Protein AF-A0A2P8C838-F1 (afdb_monomer_lite)

pLDDT: mean 84.95, std 12.08, range [37.03, 96.12]

Secondary structure (DSSP, 8-state):
---GGGG--STTSTTTT-EEEEEEEE-TTS-EEEEEEEE-S-HHHHHHHHHHHHT--SPPPEEETTEEE-EEEEEEEE-SGGGGT---S-HHHH---HHHHHHHHHHHHHHH---TTPBPPS-HHHHHHHHHHHT-SSSPPEEEET----TTTEEEEEEESS--TTEEEEEE-TT-TTEEEEEEE-SSEEEEESSSEEEEEEEE-SSS-EEEEEEEE-SS-EEEE---B--BHHHHHHHHHHHH-

Organism: NCBI:txid1541063

Structure (mmCIF, N/CA/C/O backbone):
data_AF-A0A2P8C838-F1
#
_entry.id   AF-A0A2P8C838-F1
#
loop_
_atom_site.group_PDB
_atom_site.id
_atom_site.type_symbol
_atom_site.label_atom_id
_atom_site.label_alt_id
_atom_site.label_comp_id
_atom_site.label_asym_id
_atom_site.label_entity_id
_atom_site.label_seq_id
_atom_site.pdbx_PDB_ins_code
_atom_site.Cartn_x
_atom_site.Cartn_y
_atom_site.Cartn_z
_atom_site.occupancy
_atom_site.B_iso_or_equiv
_atom_site.auth_seq_id
_atom_site.auth_comp_id
_atom_site.auth_asym_id
_atom_site.auth_atom_id
_atom_site.pdbx_PDB_model_num
ATOM 1 N N . MET A 1 1 ? 26.471 17.971 -19.684 1.00 37.03 1 MET A N 1
ATOM 2 C CA . MET A 1 1 ? 26.740 16.531 -19.480 1.00 37.03 1 MET A CA 1
ATOM 3 C C . MET A 1 1 ? 26.547 15.854 -20.833 1.00 37.03 1 MET A C 1
ATOM 5 O O . MET A 1 1 ? 25.422 15.810 -21.304 1.00 37.03 1 MET A O 1
ATOM 9 N N . SER A 1 2 ? 27.627 15.485 -21.536 1.00 40.31 2 SER A N 1
ATOM 10 C CA . SER A 1 2 ? 27.524 14.832 -22.856 1.00 40.31 2 SER A CA 1
ATOM 11 C C . SER A 1 2 ? 26.930 13.444 -22.639 1.00 40.31 2 SER A C 1
ATOM 13 O O . SER A 1 2 ? 27.556 12.589 -22.016 1.00 40.31 2 SER A O 1
ATOM 15 N N . THR A 1 3 ? 25.682 13.246 -23.058 1.00 55.44 3 THR A N 1
ATOM 16 C CA . THR A 1 3 ? 25.039 11.932 -23.024 1.00 55.44 3 THR A CA 1
ATOM 17 C C . THR A 1 3 ? 25.707 11.023 -24.057 1.00 55.44 3 THR A C 1
ATOM 19 O O . THR A 1 3 ? 26.150 11.490 -25.107 1.00 55.44 3 THR A O 1
ATOM 22 N N . TYR A 1 4 ? 25.778 9.718 -23.785 1.00 56.62 4 TYR A N 1
ATOM 23 C CA . TYR A 1 4 ? 26.308 8.695 -24.707 1.00 56.62 4 TYR A CA 1
ATOM 24 C C . TYR A 1 4 ? 25.756 8.838 -26.143 1.00 56.62 4 TYR A C 1
ATOM 26 O O . TYR A 1 4 ? 26.479 8.682 -27.121 1.00 56.62 4 TYR A O 1
ATOM 34 N N . PHE A 1 5 ? 24.498 9.264 -26.251 1.00 60.03 5 PHE A N 1
ATOM 35 C CA . PHE A 1 5 ? 23.752 9.489 -27.488 1.00 60.03 5 PHE A CA 1
ATOM 36 C C . PHE A 1 5 ? 24.203 10.697 -28.325 1.00 60.03 5 PHE A C 1
ATOM 38 O O . PHE A 1 5 ? 23.883 10.764 -29.506 1.00 60.03 5 PHE A O 1
ATOM 45 N N . SER A 1 6 ? 24.968 11.633 -27.752 1.00 63.31 6 SER A N 1
ATOM 46 C CA . SER A 1 6 ? 25.471 12.818 -28.475 1.00 63.31 6 SER A CA 1
ATOM 47 C C . SER A 1 6 ? 26.624 12.518 -29.444 1.00 63.31 6 SER A C 1
ATOM 49 O O . SER A 1 6 ? 26.995 13.383 -30.229 1.00 63.31 6 SER A O 1
ATOM 51 N N . LYS A 1 7 ? 27.197 11.308 -29.381 1.00 67.44 7 LYS A N 1
ATOM 52 C CA . LYS A 1 7 ? 28.325 10.858 -30.217 1.00 67.44 7 LYS A CA 1
ATOM 53 C C . LYS A 1 7 ? 27.930 9.819 -31.269 1.00 67.44 7 L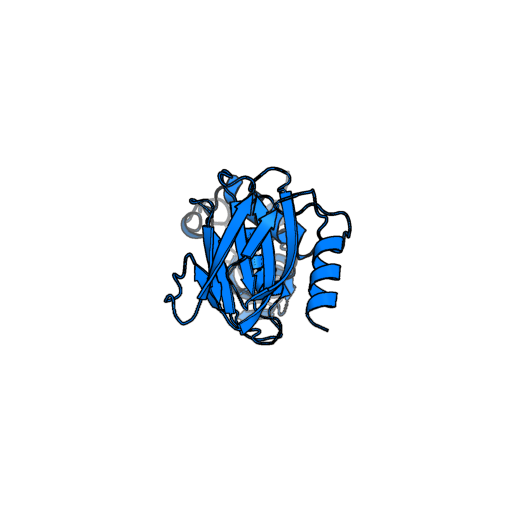YS A C 1
ATOM 55 O O . LYS A 1 7 ? 28.800 9.316 -31.970 1.00 67.44 7 LYS A O 1
ATOM 60 N N . VAL A 1 8 ? 26.652 9.450 -31.320 1.00 69.94 8 VAL A N 1
ATOM 61 C CA . VAL A 1 8 ? 26.131 8.482 -32.286 1.00 69.94 8 VAL A CA 1
ATOM 62 C C . VAL A 1 8 ? 25.799 9.234 -33.568 1.00 69.94 8 VAL A C 1
ATOM 64 O O . VAL A 1 8 ? 25.027 10.192 -33.526 1.00 69.94 8 VAL A O 1
ATOM 67 N N . ASP A 1 9 ? 26.381 8.807 -34.686 1.00 76.50 9 ASP A N 1
ATOM 68 C CA . ASP A 1 9 ? 25.951 9.260 -36.005 1.00 76.50 9 ASP A CA 1
ATOM 69 C C . ASP A 1 9 ? 24.670 8.511 -36.377 1.00 76.50 9 ASP A C 1
ATOM 71 O O . ASP A 1 9 ? 24.686 7.328 -36.712 1.00 76.50 9 ASP A O 1
ATOM 75 N N . TRP A 1 10 ? 23.533 9.180 -36.198 1.00 73.81 10 TRP A N 1
ATOM 76 C CA . TRP A 1 10 ? 22.220 8.567 -36.374 1.00 73.81 10 TRP A CA 1
ATOM 77 C C . TRP A 1 10 ? 21.904 8.265 -37.836 1.00 73.81 10 TRP A C 1
ATOM 79 O O . TRP A 1 10 ? 21.153 7.328 -38.092 1.00 73.81 10 TRP A O 1
ATOM 89 N N . GLU A 1 11 ? 22.447 9.040 -38.774 1.00 75.50 11 GLU A N 1
ATOM 90 C CA . GLU A 1 11 ? 22.157 8.893 -40.205 1.00 75.50 11 GLU A CA 1
ATOM 91 C C . GLU A 1 11 ? 22.861 7.669 -40.807 1.00 75.50 11 GLU A C 1
ATOM 93 O O . GLU A 1 11 ? 22.338 7.071 -41.746 1.00 75.50 11 GLU A O 1
ATOM 98 N N . ASP A 1 12 ? 23.979 7.247 -40.209 1.00 81.00 12 ASP A N 1
ATOM 99 C CA . ASP A 1 12 ? 24.750 6.057 -40.595 1.00 81.00 12 ASP A CA 1
ATOM 100 C C . ASP A 1 12 ? 24.199 4.744 -39.991 1.00 81.00 12 ASP A C 1
ATOM 102 O O . ASP A 1 12 ? 24.688 3.649 -40.266 1.00 81.00 12 ASP A O 1
ATOM 106 N N . LEU A 1 13 ? 23.147 4.807 -39.165 1.00 81.25 13 LEU A N 1
ATOM 107 C CA . LEU A 1 13 ? 22.479 3.604 -38.664 1.00 81.25 13 LEU A CA 1
ATOM 108 C C . LEU A 1 13 ? 21.541 3.011 -39.725 1.00 81.25 13 LEU A C 1
ATOM 110 O O . LEU A 1 13 ? 20.553 3.632 -40.112 1.00 81.25 13 LEU A O 1
ATOM 114 N N . ASP A 1 14 ? 21.730 1.730 -40.059 1.00 84.12 14 ASP A N 1
ATOM 115 C CA . ASP A 1 14 ? 20.855 0.942 -40.956 1.00 84.12 14 ASP A CA 1
ATOM 116 C C . ASP A 1 14 ? 19.350 1.013 -40.617 1.00 84.12 14 ASP A C 1
ATOM 118 O O . ASP A 1 14 ? 18.476 0.756 -41.449 1.00 84.12 14 ASP A O 1
ATOM 122 N N . CYS A 1 15 ? 19.024 1.306 -39.358 1.00 84.75 15 CYS A N 1
ATOM 123 C CA . CYS A 1 15 ? 17.659 1.404 -38.857 1.00 84.75 15 CYS A CA 1
ATOM 124 C C . CYS A 1 15 ? 17.135 2.846 -38.761 1.00 84.75 15 CYS A C 1
ATOM 126 O O . CYS A 1 15 ? 16.082 3.061 -38.152 1.00 84.75 15 CYS A O 1
ATOM 128 N N . TYR A 1 16 ? 17.827 3.828 -39.343 1.00 87.62 16 TYR A N 1
ATOM 129 C CA . TYR A 1 16 ? 17.389 5.219 -39.339 1.00 87.62 16 TYR A CA 1
ATOM 130 C C . TYR A 1 16 ? 15.963 5.364 -39.901 1.00 87.62 16 TYR A C 1
ATOM 132 O O . TYR A 1 16 ? 15.553 4.724 -40.874 1.00 87.62 16 TYR A O 1
ATOM 140 N N . GLY A 1 17 ? 15.145 6.164 -39.220 1.00 85.50 17 GLY A N 1
ATOM 141 C CA . GLY A 1 17 ? 13.724 6.361 -39.500 1.00 85.50 17 GLY A CA 1
ATOM 142 C C . GLY A 1 17 ? 12.811 5.188 -39.115 1.00 85.50 17 GLY A C 1
ATOM 143 O O . GLY A 1 17 ? 11.587 5.299 -39.265 1.00 85.50 17 GLY A O 1
ATOM 144 N N . LYS A 1 18 ? 13.348 4.068 -38.611 1.00 89.44 18 LYS A N 1
ATOM 145 C CA . LYS A 1 18 ? 12.564 2.890 -38.208 1.00 89.44 18 LYS A CA 1
ATOM 146 C C . LYS A 1 18 ? 12.144 2.959 -36.738 1.00 89.44 18 LYS A C 1
ATOM 148 O O . LYS A 1 18 ? 12.671 3.731 -35.938 1.00 89.44 18 LYS A O 1
ATOM 153 N N . LYS A 1 19 ? 11.150 2.134 -36.391 1.00 90.81 19 LYS A N 1
ATOM 154 C CA . LYS A 1 19 ? 10.639 1.972 -35.026 1.00 90.81 19 LYS A CA 1
ATOM 155 C C . LYS A 1 19 ? 10.835 0.541 -34.548 1.00 90.81 19 LYS A C 1
ATOM 157 O O . LYS A 1 19 ? 10.332 -0.380 -35.191 1.00 90.81 19 LYS A O 1
ATOM 162 N N . VAL A 1 20 ? 11.480 0.389 -33.401 1.00 92.81 20 VAL A N 1
ATOM 163 C CA . VAL A 1 20 ? 11.580 -0.868 -32.660 1.00 92.81 20 VAL A CA 1
ATOM 164 C C . VAL A 1 20 ? 10.570 -0.824 -31.522 1.00 92.81 20 VAL A C 1
ATOM 166 O O . VAL A 1 20 ? 10.487 0.158 -30.785 1.00 92.81 20 VAL A O 1
ATOM 169 N N . TYR A 1 21 ? 9.781 -1.885 -31.386 1.00 93.94 21 TYR A N 1
ATOM 170 C CA . TYR A 1 21 ? 8.792 -1.992 -30.317 1.00 93.94 21 TYR A CA 1
ATOM 171 C C . TYR A 1 21 ? 9.319 -2.928 -29.244 1.00 93.94 21 TYR A C 1
ATOM 173 O O . TYR A 1 21 ? 9.533 -4.112 -29.511 1.00 93.94 21 TYR A O 1
ATOM 181 N N . VAL A 1 22 ? 9.504 -2.408 -28.036 1.00 95.38 22 VAL A N 1
ATOM 182 C CA . VAL A 1 22 ? 9.997 -3.178 -26.892 1.00 95.38 22 VAL A CA 1
ATOM 183 C C . VAL A 1 22 ? 8.903 -3.250 -25.843 1.00 95.38 22 VAL A C 1
ATOM 185 O O . VAL A 1 22 ? 8.400 -2.226 -25.396 1.00 95.38 22 VAL A O 1
ATOM 188 N N . SER A 1 23 ? 8.523 -4.460 -25.456 1.00 95.31 23 SER A N 1
ATOM 189 C CA . SER A 1 23 ? 7.621 -4.695 -24.334 1.00 95.31 23 SER A CA 1
ATOM 190 C C . SER A 1 23 ? 8.429 -4.927 -23.069 1.00 95.31 23 SER A C 1
ATOM 192 O O . SER A 1 23 ? 9.467 -5.582 -23.117 1.00 95.31 23 SER A O 1
ATOM 194 N N . THR A 1 24 ? 7.952 -4.404 -21.948 1.00 95.00 24 THR A N 1
ATOM 195 C CA . THR A 1 24 ? 8.458 -4.724 -20.612 1.00 95.00 24 THR A CA 1
ATOM 196 C C . THR A 1 24 ? 7.311 -4.670 -19.613 1.00 95.00 24 THR A C 1
ATOM 198 O O . THR A 1 24 ? 6.309 -3.989 -19.849 1.00 95.00 24 THR A O 1
ATOM 201 N N . THR A 1 25 ? 7.457 -5.381 -18.504 1.00 94.56 25 THR A N 1
ATOM 202 C CA . THR A 1 25 ? 6.534 -5.323 -17.377 1.00 94.56 25 THR A CA 1
ATOM 203 C C . THR A 1 25 ? 7.205 -4.595 -16.222 1.00 94.56 25 THR A C 1
ATOM 205 O O . THR A 1 25 ? 8.225 -5.043 -15.701 1.00 94.56 25 THR A O 1
ATOM 208 N N . PHE A 1 26 ? 6.613 -3.482 -15.802 1.00 92.31 26 PHE A N 1
ATOM 209 C CA . PHE A 1 26 ? 6.921 -2.809 -14.548 1.00 92.31 26 PHE A CA 1
ATOM 210 C C . PHE A 1 26 ? 6.316 -3.627 -13.416 1.00 92.31 26 PHE A C 1
ATOM 212 O O . PHE A 1 26 ? 5.103 -3.605 -13.210 1.00 92.31 26 PHE A O 1
ATOM 219 N N . GLY A 1 27 ? 7.154 -4.403 -12.733 1.00 92.50 27 GLY A N 1
ATOM 220 C CA . GLY A 1 27 ? 6.730 -5.232 -11.619 1.00 92.50 27 GLY A CA 1
ATOM 221 C C . GLY A 1 27 ? 6.276 -4.391 -10.430 1.00 92.50 27 GLY A C 1
ATOM 222 O O . GLY A 1 27 ? 6.827 -3.323 -10.166 1.00 92.50 27 GLY A O 1
ATOM 223 N N . LYS A 1 28 ? 5.313 -4.909 -9.667 1.00 91.50 28 LYS A N 1
ATOM 224 C CA . LYS A 1 28 ? 4.801 -4.307 -8.429 1.00 91.50 28 LYS A CA 1
ATOM 225 C C . LYS A 1 28 ? 5.885 -4.014 -7.390 1.00 91.50 28 LYS A C 1
ATOM 227 O O . LYS A 1 28 ? 5.724 -3.116 -6.586 1.00 91.50 28 LYS A O 1
ATOM 232 N N . ASP A 1 29 ? 7.000 -4.738 -7.440 1.00 88.75 29 ASP A N 1
ATOM 233 C CA . ASP A 1 29 ? 8.192 -4.558 -6.606 1.00 88.75 29 ASP A CA 1
ATOM 234 C C . ASP A 1 29 ? 9.174 -3.503 -7.153 1.00 88.75 29 ASP A C 1
ATOM 236 O O . ASP A 1 29 ? 10.319 -3.440 -6.712 1.00 88.75 29 ASP A O 1
ATOM 240 N N . GLY A 1 30 ? 8.767 -2.715 -8.153 1.00 87.25 30 GLY A N 1
ATOM 241 C CA . GLY A 1 30 ? 9.593 -1.685 -8.791 1.00 87.25 30 GLY A CA 1
ATOM 242 C C . GLY A 1 30 ? 10.658 -2.239 -9.745 1.00 87.25 30 GLY A C 1
ATOM 243 O O . GLY A 1 30 ? 11.474 -1.485 -10.272 1.00 87.25 30 GLY A O 1
ATOM 244 N N . LYS A 1 31 ? 10.677 -3.557 -9.991 1.00 89.75 31 LYS A N 1
ATOM 245 C CA . LYS A 1 31 ? 11.641 -4.212 -10.886 1.00 89.75 31 LYS A CA 1
ATOM 246 C C . LYS A 1 31 ? 11.032 -4.479 -12.254 1.00 89.75 31 LYS A C 1
ATOM 248 O O . LYS A 1 31 ? 9.905 -4.955 -12.361 1.00 89.75 31 LYS A O 1
ATOM 253 N N . LEU A 1 32 ? 11.815 -4.252 -13.306 1.00 91.62 32 LEU A N 1
ATOM 254 C CA . LEU A 1 32 ? 11.436 -4.634 -14.665 1.00 91.62 32 LEU A CA 1
ATOM 255 C C . LEU A 1 32 ? 11.504 -6.152 -14.854 1.00 91.62 32 LEU A C 1
ATOM 257 O O . LEU A 1 32 ? 12.446 -6.806 -14.400 1.00 91.62 32 LEU A O 1
ATOM 261 N N . LYS A 1 33 ? 10.513 -6.700 -15.556 1.00 92.19 33 LYS A N 1
ATOM 262 C CA . LYS A 1 33 ? 10.360 -8.127 -15.871 1.00 92.19 33 LYS A CA 1
ATOM 263 C C . LYS A 1 33 ? 9.947 -8.293 -17.332 1.00 92.19 33 LYS A C 1
ATOM 265 O O . LYS A 1 33 ? 9.469 -7.350 -17.961 1.00 92.19 33 LYS A O 1
ATOM 270 N N . ASP A 1 34 ? 10.158 -9.490 -17.873 1.00 93.88 34 ASP A N 1
ATOM 271 C CA . ASP A 1 34 ? 9.664 -9.918 -19.192 1.00 93.88 34 ASP A CA 1
ATOM 272 C C . ASP A 1 34 ? 9.991 -8.973 -20.363 1.00 93.88 34 ASP A C 1
ATOM 274 O O . ASP A 1 34 ? 9.240 -8.874 -21.337 1.00 93.88 34 ASP A O 1
ATOM 278 N N . THR A 1 35 ? 11.126 -8.269 -20.286 1.00 95.44 35 THR A N 1
ATOM 279 C CA . THR A 1 35 ? 11.549 -7.359 -21.353 1.00 95.44 35 THR A CA 1
ATOM 280 C C . THR A 1 35 ? 11.844 -8.143 -22.626 1.00 95.44 35 THR A C 1
ATOM 282 O O . THR A 1 35 ? 12.635 -9.086 -22.610 1.00 95.44 35 THR A O 1
ATOM 285 N N . ARG A 1 36 ? 11.233 -7.744 -23.744 1.00 95.75 36 ARG A N 1
ATOM 286 C CA . ARG A 1 36 ? 11.409 -8.388 -25.051 1.00 95.75 36 ARG A CA 1
ATOM 287 C C . ARG A 1 36 ? 11.147 -7.434 -26.209 1.00 95.75 36 ARG A C 1
ATOM 289 O O . ARG A 1 36 ? 10.292 -6.555 -26.130 1.00 95.75 36 ARG A O 1
ATOM 296 N N . VAL A 1 37 ? 11.843 -7.652 -27.319 1.00 96.12 37 VAL A N 1
ATOM 297 C CA . VAL A 1 37 ? 11.569 -6.962 -28.584 1.00 96.12 37 VAL A CA 1
ATOM 298 C C . VAL A 1 37 ? 10.366 -7.637 -29.249 1.00 96.12 37 VAL A C 1
ATOM 300 O O . VAL A 1 37 ? 10.404 -8.830 -29.530 1.00 96.12 37 VAL A O 1
ATOM 303 N N . LEU A 1 38 ? 9.280 -6.891 -29.467 1.00 94.62 38 LEU A N 1
ATOM 304 C CA . LEU A 1 38 ? 8.066 -7.388 -30.130 1.00 94.62 38 LEU A CA 1
ATOM 305 C C . LEU A 1 38 ? 8.166 -7.309 -31.652 1.00 94.62 38 LEU A C 1
ATOM 307 O O . LEU A 1 38 ? 7.671 -8.183 -32.357 1.00 94.62 38 LEU A O 1
ATOM 311 N N . ARG A 1 39 ? 8.779 -6.235 -32.158 1.00 90.12 39 ARG A N 1
ATOM 312 C CA . ARG A 1 39 ? 8.971 -6.003 -33.590 1.00 90.12 39 ARG A CA 1
ATOM 313 C C . ARG A 1 39 ? 10.418 -5.607 -33.833 1.00 90.12 39 ARG A C 1
ATOM 315 O O . ARG A 1 39 ? 10.779 -4.451 -33.613 1.00 90.12 39 ARG A O 1
ATOM 322 N N . ALA A 1 40 ? 11.195 -6.598 -34.254 1.00 87.25 40 ALA A N 1
ATOM 323 C CA . ALA A 1 40 ? 12.585 -6.459 -34.654 1.00 87.25 40 ALA A CA 1
ATOM 324 C C . ALA A 1 40 ? 12.694 -5.732 -36.000 1.00 87.25 40 ALA A C 1
ATOM 326 O O . ALA A 1 40 ? 11.810 -5.850 -36.858 1.00 87.25 40 ALA A O 1
ATOM 327 N N . VAL A 1 41 ? 13.773 -4.979 -36.173 1.00 89.94 41 VAL A N 1
ATOM 328 C CA . VAL A 1 41 ? 14.080 -4.257 -37.415 1.00 89.94 41 VAL A CA 1
ATOM 329 C C . VAL A 1 41 ? 15.495 -4.571 -37.869 1.00 89.94 41 VAL A C 1
ATOM 331 O O . VAL A 1 41 ? 15.700 -4.963 -39.014 1.00 89.94 41 VAL A O 1
ATOM 334 N N . ASN A 1 42 ? 16.462 -4.377 -36.978 1.00 89.81 42 ASN A N 1
ATOM 335 C CA . ASN A 1 42 ? 17.876 -4.607 -37.227 1.00 89.81 42 ASN A CA 1
ATOM 336 C C . ASN A 1 42 ? 18.527 -5.026 -35.898 1.00 89.81 42 ASN A C 1
ATOM 338 O O . ASN A 1 42 ? 18.320 -4.325 -34.903 1.00 89.81 42 ASN A O 1
ATOM 342 N N . PRO A 1 43 ? 19.350 -6.092 -35.868 1.00 90.56 43 PRO A N 1
ATOM 343 C CA . PRO A 1 43 ? 19.931 -6.614 -34.630 1.00 90.56 43 PRO A CA 1
ATOM 344 C C . PRO A 1 43 ? 20.646 -5.573 -33.756 1.00 90.56 43 PRO A C 1
ATOM 346 O O . PRO A 1 43 ? 20.513 -5.610 -32.531 1.00 90.56 43 PRO A O 1
ATOM 349 N N . ALA A 1 44 ? 21.369 -4.621 -34.356 1.00 88.00 44 ALA A N 1
ATOM 350 C CA . ALA A 1 44 ? 22.079 -3.586 -33.610 1.00 88.00 44 ALA A CA 1
ATOM 351 C C . ALA A 1 44 ? 21.094 -2.669 -32.867 1.00 88.00 44 ALA A C 1
ATOM 353 O O . ALA A 1 44 ? 21.198 -2.480 -31.653 1.00 88.00 44 ALA A O 1
ATOM 354 N N . CYS A 1 45 ? 20.078 -2.171 -33.568 1.00 89.06 45 CYS A N 1
ATOM 355 C CA . CYS A 1 45 ? 19.086 -1.257 -33.006 1.00 89.06 45 CYS A CA 1
ATOM 356 C C . CYS A 1 45 ? 18.121 -1.958 -32.051 1.00 89.06 45 CYS A C 1
ATOM 358 O O . CYS A 1 45 ? 17.738 -1.389 -31.030 1.00 89.06 45 CYS A O 1
ATOM 360 N N . ASP A 1 46 ? 17.787 -3.216 -32.332 1.00 92.19 46 ASP A N 1
ATOM 361 C CA . ASP A 1 46 ? 16.978 -4.051 -31.451 1.00 92.19 46 ASP A CA 1
ATOM 362 C C . ASP A 1 46 ? 17.684 -4.255 -30.103 1.00 92.19 46 ASP A C 1
ATOM 364 O O . ASP A 1 46 ? 17.067 -4.093 -29.048 1.00 92.19 46 ASP A O 1
ATOM 368 N N . SER A 1 47 ? 18.995 -4.531 -30.127 1.00 91.88 47 SER A N 1
ATOM 369 C CA . SER A 1 47 ? 19.799 -4.661 -28.908 1.00 91.88 47 SER A CA 1
ATOM 370 C C . SER A 1 47 ? 19.878 -3.342 -28.134 1.00 91.88 47 SER A C 1
ATOM 372 O O . SER A 1 47 ? 19.677 -3.327 -26.919 1.00 91.88 47 SER A O 1
ATOM 374 N N . MET A 1 48 ? 20.075 -2.217 -28.828 1.00 90.06 48 MET A N 1
ATOM 375 C CA . MET A 1 48 ? 20.144 -0.896 -28.207 1.00 90.06 48 MET A CA 1
ATOM 376 C C . MET A 1 48 ? 18.812 -0.511 -27.556 1.00 90.06 48 MET A C 1
ATOM 378 O O . MET A 1 48 ? 18.791 -0.087 -26.402 1.00 90.06 48 MET A O 1
ATOM 382 N N . ALA A 1 49 ? 17.695 -0.726 -28.256 1.00 91.69 49 ALA A N 1
ATOM 383 C CA . ALA A 1 49 ? 16.350 -0.490 -27.744 1.00 91.69 49 ALA A CA 1
ATOM 384 C C . ALA A 1 49 ? 16.047 -1.371 -26.522 1.00 91.69 49 ALA A C 1
ATOM 386 O O . ALA A 1 49 ? 15.516 -0.892 -25.519 1.00 91.69 49 ALA A O 1
ATOM 387 N N . PHE A 1 50 ? 16.426 -2.651 -26.574 1.00 94.25 50 PHE A N 1
ATOM 388 C CA . PHE A 1 50 ? 16.282 -3.573 -25.452 1.00 94.25 50 PHE A CA 1
ATOM 389 C C . PHE A 1 50 ? 17.063 -3.104 -24.218 1.00 94.25 50 PHE A C 1
ATOM 391 O O . PHE A 1 50 ? 16.498 -3.034 -23.125 1.00 94.25 50 PHE A O 1
ATOM 398 N N . TYR A 1 51 ? 18.346 -2.758 -24.374 1.00 92.19 51 TYR A N 1
ATOM 399 C CA . TYR A 1 51 ? 19.180 -2.307 -23.258 1.00 92.19 51 TYR A CA 1
ATOM 400 C C . TYR A 1 51 ? 18.783 -0.928 -22.738 1.00 92.19 51 TYR A C 1
ATOM 402 O O . TYR A 1 51 ? 18.886 -0.702 -21.535 1.00 92.19 51 TYR A O 1
ATOM 410 N N . PHE A 1 52 ? 18.273 -0.043 -23.597 1.00 90.38 52 PHE A N 1
ATOM 411 C CA . PHE A 1 52 ? 17.682 1.223 -23.174 1.00 90.38 52 PHE A CA 1
ATOM 412 C C . PHE A 1 52 ? 16.518 0.983 -22.208 1.00 90.38 52 PHE A C 1
ATOM 414 O O . PHE A 1 52 ? 16.555 1.467 -21.080 1.00 90.38 52 PHE A O 1
ATOM 421 N N . VAL A 1 53 ? 15.535 0.163 -22.605 1.00 91.00 53 VAL A N 1
ATOM 422 C CA . VAL A 1 53 ? 14.385 -0.159 -21.742 1.00 91.00 53 VAL A CA 1
ATOM 423 C C . VAL A 1 53 ? 14.829 -0.900 -20.485 1.00 91.00 53 VAL A C 1
ATOM 425 O O . VAL A 1 53 ? 14.354 -0.598 -19.400 1.00 91.00 53 VAL A O 1
ATOM 428 N N . LYS A 1 54 ? 15.774 -1.838 -20.588 1.00 89.88 54 LYS A N 1
ATOM 429 C CA . LYS A 1 54 ? 16.296 -2.574 -19.425 1.00 89.88 54 LYS A CA 1
ATOM 430 C C . LYS A 1 54 ? 17.104 -1.689 -18.464 1.00 89.88 54 LYS A C 1
ATOM 432 O O . LYS A 1 54 ? 17.221 -2.022 -17.289 1.00 89.88 54 LYS A O 1
ATOM 437 N N . GLY A 1 55 ? 17.678 -0.596 -18.963 1.00 88.19 55 GLY A N 1
ATOM 438 C CA . GLY A 1 55 ? 18.454 0.377 -18.195 1.00 88.19 55 GLY A CA 1
ATOM 439 C C . GLY A 1 55 ? 17.610 1.435 -17.486 1.00 88.19 55 GLY A C 1
ATOM 440 O O . GLY A 1 55 ? 18.167 2.231 -16.733 1.00 88.19 55 GLY A O 1
ATOM 441 N N . LEU A 1 56 ? 16.295 1.444 -17.708 1.00 85.75 56 LEU A N 1
ATOM 442 C CA . LEU A 1 56 ? 15.352 2.301 -17.003 1.00 85.75 56 LEU A CA 1
ATOM 443 C C . LEU A 1 56 ? 15.357 1.982 -15.495 1.00 85.75 56 LEU A C 1
ATOM 445 O O . LEU A 1 56 ? 15.221 0.828 -15.090 1.00 85.75 56 LEU A O 1
ATOM 449 N N . LYS A 1 57 ? 15.524 3.014 -14.662 1.00 82.19 57 LYS A N 1
ATOM 450 C CA . LYS A 1 57 ? 15.586 2.930 -13.191 1.00 82.19 57 LYS A CA 1
ATOM 451 C C . LYS A 1 57 ? 14.570 3.877 -12.555 1.00 82.19 57 LYS A C 1
ATOM 453 O O . LYS A 1 57 ? 14.075 4.763 -13.238 1.00 82.19 57 LYS A O 1
ATOM 458 N N . GLU A 1 58 ? 14.314 3.681 -11.261 1.00 76.31 58 GLU A N 1
ATOM 459 C CA . GLU A 1 58 ? 13.513 4.592 -10.419 1.00 76.31 58 GLU A CA 1
ATOM 460 C C . GLU A 1 58 ? 12.043 4.733 -10.845 1.00 76.31 58 GLU A C 1
ATOM 462 O O . GLU A 1 58 ? 11.399 5.743 -10.592 1.00 76.31 58 GLU A O 1
ATOM 467 N N . TRP A 1 59 ? 11.481 3.693 -11.461 1.00 83.19 59 TRP A N 1
ATOM 468 C CA . TRP A 1 59 ? 10.063 3.669 -11.810 1.00 83.19 59 TRP A CA 1
ATOM 469 C C . TRP A 1 59 ? 9.226 3.178 -10.638 1.00 83.19 59 TRP A C 1
ATOM 471 O O . TRP A 1 59 ? 9.514 2.130 -10.055 1.00 83.19 59 TRP A O 1
ATOM 481 N N . LEU A 1 60 ? 8.146 3.900 -10.345 1.00 86.25 60 LEU A N 1
ATOM 482 C CA . LEU A 1 60 ? 7.115 3.421 -9.437 1.00 86.25 60 LEU A CA 1
ATOM 483 C C . LEU A 1 60 ? 6.128 2.526 -10.196 1.00 86.25 60 LEU A C 1
ATOM 485 O O . LEU A 1 60 ? 5.714 2.873 -11.307 1.00 86.25 60 LEU A O 1
ATOM 489 N N . PRO A 1 61 ? 5.710 1.390 -9.613 1.00 89.62 61 PRO A N 1
ATOM 490 C CA . PRO A 1 61 ? 4.724 0.529 -10.241 1.00 89.62 61 PRO A CA 1
ATOM 491 C C . PRO A 1 61 ? 3.367 1.215 -10.355 1.00 89.62 61 PRO A C 1
ATOM 493 O O . PRO A 1 61 ? 3.076 2.222 -9.698 1.00 89.62 61 PRO A O 1
ATOM 496 N N . GLY A 1 62 ? 2.494 0.591 -11.141 1.00 87.75 62 GLY A N 1
ATOM 497 C CA . GLY A 1 62 ? 1.080 0.921 -11.140 1.00 87.75 62 GLY A CA 1
ATOM 498 C C . GLY A 1 62 ? 0.469 0.816 -9.757 1.00 87.75 62 GLY A C 1
ATOM 499 O O . GLY A 1 62 ? 0.723 -0.156 -9.050 1.00 87.75 62 GLY A O 1
ATOM 500 N N . LEU A 1 63 ? -0.386 1.771 -9.404 1.00 86.31 63 LEU A N 1
ATOM 501 C CA . LEU A 1 63 ? -1.190 1.711 -8.192 1.00 86.31 63 LEU A CA 1
ATOM 502 C C . LEU A 1 63 ? -2.659 1.537 -8.580 1.00 86.31 63 LEU A C 1
ATOM 504 O O . LEU A 1 63 ? -3.263 2.428 -9.171 1.00 86.31 63 LEU A O 1
ATOM 508 N N . HIS A 1 64 ? -3.249 0.389 -8.252 1.00 85.25 64 HIS A N 1
ATOM 509 C CA . HIS A 1 64 ? -4.659 0.119 -8.520 1.00 85.25 64 HIS A CA 1
ATOM 510 C C . HIS A 1 64 ? -5.387 -0.242 -7.227 1.00 85.25 64 HIS A C 1
ATOM 512 O O . HIS A 1 64 ? -5.085 -1.251 -6.586 1.00 85.25 64 HIS A O 1
ATOM 518 N N . ARG A 1 65 ? -6.373 0.588 -6.855 1.00 79.75 65 ARG A N 1
ATOM 519 C CA . ARG A 1 65 ? -7.126 0.478 -5.589 1.00 79.75 65 ARG A CA 1
ATOM 520 C C . ARG A 1 65 ? -6.194 0.361 -4.375 1.00 79.75 65 ARG A C 1
ATOM 522 O O . ARG A 1 65 ? -6.377 -0.515 -3.536 1.00 79.75 65 ARG A O 1
ATOM 529 N N . GLY A 1 66 ? -5.155 1.197 -4.352 1.00 81.50 66 GLY A N 1
ATOM 530 C CA . GLY A 1 66 ? -4.180 1.250 -3.266 1.00 81.50 66 GLY A CA 1
ATOM 531 C C . GLY A 1 66 ? -3.184 0.090 -3.207 1.00 81.50 66 GLY A C 1
ATOM 532 O O . GLY A 1 66 ? -2.402 0.050 -2.273 1.00 81.50 66 GLY A O 1
ATOM 533 N N . ARG A 1 67 ? -3.173 -0.821 -4.188 1.00 86.31 67 ARG A N 1
ATOM 534 C CA . ARG A 1 67 ? -2.200 -1.920 -4.266 1.00 86.31 67 ARG A CA 1
ATOM 535 C C . ARG A 1 67 ? -1.264 -1.734 -5.443 1.00 86.31 67 ARG A C 1
ATOM 537 O O . ARG A 1 67 ? -1.715 -1.350 -6.529 1.00 86.31 67 ARG A O 1
ATOM 544 N N . PHE A 1 68 ? 0.009 -2.055 -5.248 1.00 90.94 68 PHE A N 1
ATOM 545 C CA . PHE A 1 68 ? 0.970 -2.070 -6.344 1.00 90.94 68 PHE A CA 1
ATOM 546 C C . PHE A 1 68 ? 0.701 -3.259 -7.270 1.00 90.94 68 PHE A C 1
ATOM 548 O O . PHE A 1 68 ? 0.546 -4.401 -6.828 1.00 90.94 68 PHE A O 1
ATOM 555 N N . VAL A 1 69 ? 0.616 -2.986 -8.569 1.00 91.00 69 VAL A N 1
ATOM 556 C CA . VAL A 1 69 ? 0.284 -3.974 -9.600 1.00 91.00 69 VAL A CA 1
ATOM 557 C C . VAL A 1 69 ? 1.320 -3.980 -10.713 1.00 91.00 69 VAL A C 1
ATOM 559 O O . VAL A 1 69 ? 1.937 -2.959 -11.018 1.00 91.00 69 VAL A O 1
ATOM 562 N N . ASP A 1 70 ? 1.474 -5.147 -11.333 1.00 93.00 70 ASP A N 1
ATOM 563 C CA . ASP A 1 70 ? 2.302 -5.300 -12.520 1.00 93.00 70 ASP A CA 1
ATOM 564 C C . ASP A 1 70 ? 1.638 -4.571 -13.700 1.00 93.00 70 ASP A C 1
ATOM 566 O O . ASP A 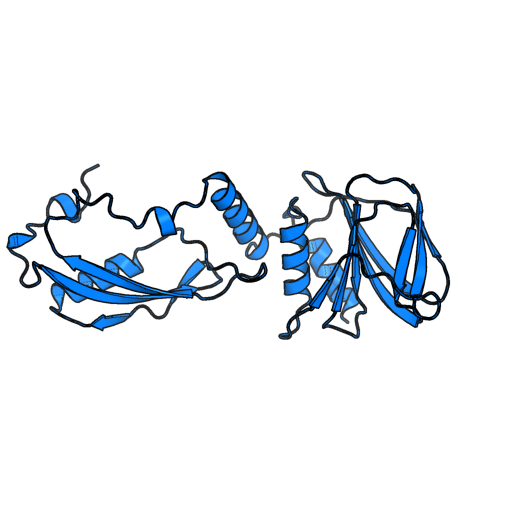1 70 ? 0.463 -4.802 -14.002 1.00 93.00 70 ASP A O 1
ATOM 570 N N . ILE A 1 71 ? 2.387 -3.698 -14.377 1.00 91.44 71 ILE A N 1
ATOM 571 C CA . ILE A 1 71 ? 1.935 -3.007 -15.590 1.00 91.44 71 ILE A CA 1
ATOM 572 C C . ILE A 1 71 ? 2.834 -3.396 -16.753 1.00 91.44 71 ILE A C 1
ATOM 574 O O . ILE A 1 71 ? 4.029 -3.114 -16.750 1.00 91.44 71 ILE A O 1
ATOM 578 N N . SER A 1 72 ? 2.249 -3.976 -17.797 1.00 92.06 72 SER A N 1
ATOM 579 C CA . SER A 1 72 ? 2.943 -4.165 -19.069 1.00 92.06 72 SER A CA 1
ATOM 580 C C . SER A 1 72 ? 2.832 -2.913 -19.932 1.00 92.06 72 SER A C 1
ATOM 582 O O . SER A 1 72 ? 1.741 -2.389 -20.153 1.00 92.06 72 SER A O 1
ATOM 584 N N . PHE A 1 73 ? 3.963 -2.465 -20.464 1.00 90.81 73 PHE A N 1
ATOM 585 C CA . PHE A 1 73 ? 4.044 -1.330 -21.373 1.00 90.81 73 PHE A CA 1
ATOM 586 C C . PHE A 1 73 ? 4.813 -1.711 -22.638 1.00 90.81 73 PHE A C 1
ATOM 588 O O . PHE A 1 73 ? 5.688 -2.581 -22.620 1.00 90.81 73 PHE A O 1
ATOM 595 N N . VAL A 1 74 ? 4.486 -1.054 -23.752 1.00 93.00 74 VAL A N 1
ATOM 596 C CA . VAL A 1 74 ? 5.191 -1.215 -25.027 1.00 93.00 74 VAL A CA 1
ATOM 597 C C . VAL A 1 74 ? 5.766 0.129 -25.440 1.00 93.00 74 VAL A C 1
ATOM 599 O O . VAL A 1 74 ? 5.026 1.057 -25.749 1.00 93.00 74 VAL A O 1
ATOM 602 N N . PHE A 1 75 ? 7.091 0.211 -25.482 1.00 90.75 75 PHE A N 1
ATOM 603 C CA . PHE A 1 75 ? 7.847 1.376 -25.913 1.00 90.75 75 PHE A CA 1
ATOM 604 C C . PHE A 1 75 ? 7.998 1.390 -27.440 1.00 90.75 75 PHE A C 1
ATOM 606 O O . PHE A 1 75 ? 8.651 0.496 -27.988 1.00 90.75 75 PHE A O 1
ATOM 613 N N . PRO A 1 76 ? 7.437 2.389 -28.148 1.00 91.00 76 PRO A N 1
ATOM 614 C CA . PRO A 1 76 ? 7.692 2.596 -29.567 1.00 91.00 76 PRO A CA 1
ATOM 615 C C . PRO A 1 76 ? 8.958 3.450 -29.754 1.00 91.00 76 PRO A C 1
ATOM 617 O O . PRO A 1 76 ? 8.876 4.667 -29.917 1.00 91.00 76 PRO A O 1
ATOM 620 N N . ILE A 1 77 ? 10.133 2.823 -29.736 1.00 88.44 77 ILE A N 1
ATOM 621 C CA . ILE A 1 77 ? 11.423 3.521 -29.842 1.00 88.44 77 ILE A CA 1
ATOM 622 C C . ILE A 1 77 ? 11.719 3.804 -31.311 1.00 88.44 77 ILE A C 1
ATOM 624 O O . ILE A 1 77 ? 11.813 2.883 -32.122 1.00 88.44 77 ILE A O 1
ATOM 628 N N . ARG A 1 78 ? 11.852 5.083 -31.665 1.00 87.31 78 ARG A N 1
ATOM 629 C CA . ARG A 1 78 ? 12.170 5.526 -33.025 1.00 87.31 78 ARG A CA 1
ATOM 630 C C . ARG A 1 78 ? 13.633 5.950 -33.099 1.00 87.31 78 ARG A C 1
ATOM 632 O O . ARG A 1 78 ? 14.077 6.713 -32.254 1.00 87.31 78 ARG A O 1
ATOM 639 N N . PHE A 1 79 ? 14.350 5.459 -34.103 1.00 85.69 79 PHE A N 1
ATOM 640 C CA . PHE A 1 79 ? 15.749 5.805 -34.352 1.00 85.69 79 PHE A CA 1
ATOM 641 C C . PHE A 1 79 ? 15.797 6.905 -35.408 1.00 85.69 79 PHE A C 1
ATOM 643 O O . PHE A 1 79 ? 15.792 6.614 -36.599 1.00 85.69 79 PHE A O 1
ATOM 650 N N . ASP A 1 80 ? 15.747 8.169 -34.998 1.00 82.44 80 ASP A N 1
ATOM 651 C CA . ASP A 1 80 ? 15.914 9.307 -35.902 1.00 82.44 80 ASP A CA 1
ATOM 652 C C . ASP A 1 80 ? 16.553 10.510 -35.193 1.00 82.44 80 ASP A C 1
ATOM 654 O O . ASP A 1 80 ? 16.782 10.493 -33.984 1.00 82.44 80 ASP A O 1
ATOM 658 N N . SER A 1 81 ? 16.840 11.568 -35.950 1.00 72.31 81 SER A N 1
ATOM 659 C CA . SER A 1 81 ? 17.431 12.806 -35.434 1.00 72.31 81 SER A CA 1
ATOM 660 C C . SER A 1 81 ? 16.432 13.707 -34.691 1.00 72.31 81 SER A C 1
ATOM 662 O O . SER A 1 81 ? 16.831 14.715 -34.113 1.00 72.31 81 SER A O 1
ATOM 664 N N . THR A 1 82 ? 15.139 13.353 -34.634 1.00 66.56 82 THR A N 1
ATOM 665 C CA . THR A 1 82 ? 14.095 14.194 -34.014 1.00 66.56 82 THR A CA 1
ATOM 666 C C . THR A 1 82 ? 14.027 14.079 -32.488 1.00 66.56 82 THR A C 1
ATOM 668 O O . THR A 1 82 ? 13.125 14.644 -31.866 1.00 66.56 82 THR A O 1
ATOM 671 N N . PHE A 1 83 ? 15.004 13.404 -31.870 1.00 57.09 83 PHE A N 1
ATOM 672 C CA . PHE A 1 83 ? 15.106 13.211 -30.420 1.00 57.09 83 PHE A CA 1
ATOM 673 C C . PHE A 1 83 ? 15.109 14.520 -29.607 1.00 57.09 83 PHE A C 1
ATOM 675 O O . PHE A 1 83 ? 14.659 14.505 -28.464 1.00 57.09 83 PHE A O 1
ATOM 682 N N . ASN A 1 84 ? 15.569 15.643 -30.176 1.00 52.66 84 ASN A N 1
ATOM 683 C CA . ASN A 1 84 ? 15.678 16.925 -29.461 1.00 52.66 84 ASN A CA 1
ATOM 684 C C . ASN A 1 84 ? 14.490 17.888 -29.645 1.00 52.66 84 ASN A C 1
ATOM 686 O O . ASN A 1 84 ? 14.280 18.742 -28.787 1.00 52.66 84 ASN A O 1
ATOM 690 N N . ASP A 1 85 ? 13.695 17.759 -30.711 1.00 52.12 85 ASP A N 1
ATOM 691 C CA . ASP A 1 85 ? 12.733 18.812 -31.099 1.00 52.12 85 ASP A CA 1
ATOM 692 C C . ASP A 1 85 ? 11.284 18.537 -30.688 1.00 52.12 85 ASP A C 1
ATOM 694 O O . ASP A 1 85 ? 10.400 19.386 -30.820 1.00 52.12 85 ASP A O 1
ATOM 698 N N . ARG A 1 86 ? 11.005 17.353 -30.146 1.00 50.06 86 ARG A N 1
ATOM 699 C CA . ARG A 1 86 ? 9.652 16.962 -29.759 1.00 50.06 86 ARG A CA 1
ATOM 700 C C . ARG A 1 86 ? 9.464 17.035 -28.249 1.00 50.06 86 ARG A C 1
ATOM 702 O O . ARG A 1 86 ? 9.429 16.014 -27.571 1.00 50.06 86 ARG A O 1
ATOM 709 N N . LYS A 1 87 ? 9.151 18.235 -27.746 1.00 50.38 87 LYS A N 1
ATOM 710 C CA . LYS A 1 87 ? 8.248 18.382 -26.584 1.00 50.38 87 LYS A CA 1
ATOM 711 C C . LYS A 1 87 ? 6.844 17.904 -26.993 1.00 50.38 87 LYS A C 1
ATOM 713 O O . LYS A 1 87 ? 5.927 18.693 -27.177 1.00 50.38 87 LYS A O 1
ATOM 718 N N . SER A 1 88 ? 6.698 16.617 -27.288 1.00 48.56 88 SER A N 1
ATOM 719 C CA . SER A 1 88 ? 5.523 16.063 -27.961 1.00 48.56 88 SER A CA 1
ATOM 720 C C . SER A 1 88 ? 4.649 15.308 -26.973 1.00 48.56 88 SER A C 1
ATOM 722 O O . SER A 1 88 ? 4.884 14.126 -26.754 1.00 48.56 88 SER A O 1
ATOM 724 N N . GLY A 1 89 ? 3.611 15.970 -26.455 1.00 47.59 89 GLY A N 1
ATOM 725 C CA . GLY A 1 89 ? 2.302 15.386 -26.110 1.00 47.59 89 GLY A CA 1
ATOM 726 C C . GLY A 1 89 ? 2.218 14.275 -25.051 1.00 47.59 89 GLY A C 1
ATOM 727 O O . GLY A 1 89 ? 1.111 13.928 -24.659 1.00 47.59 89 GLY A O 1
ATOM 728 N N . SER A 1 90 ? 3.333 13.720 -24.574 1.00 49.25 90 SER A N 1
ATOM 729 C CA . SER A 1 90 ? 3.368 12.716 -23.507 1.00 49.25 90 SER A CA 1
ATOM 730 C C . SER A 1 90 ? 3.294 13.330 -22.114 1.00 49.25 90 SER A C 1
ATOM 732 O O . SER A 1 90 ? 3.047 12.591 -21.169 1.00 49.25 90 SER A O 1
ATOM 734 N N . SER A 1 91 ? 3.480 14.652 -21.986 1.00 47.75 91 SER A N 1
ATOM 735 C CA . SER A 1 91 ? 3.296 15.374 -20.719 1.00 47.75 91 SER A CA 1
ATOM 736 C C . SER A 1 91 ? 1.895 15.122 -20.163 1.00 47.75 91 SER A C 1
ATOM 738 O O . SER A 1 91 ? 1.767 14.668 -19.040 1.00 47.75 91 SER A O 1
ATOM 740 N N . PHE A 1 92 ? 0.856 15.147 -21.006 1.00 47.28 92 PHE A N 1
ATOM 741 C CA . PHE A 1 92 ? -0.512 14.795 -20.593 1.00 47.28 92 PHE A CA 1
ATOM 742 C C . PHE A 1 92 ? -0.663 13.412 -19.924 1.00 47.28 92 PHE A C 1
ATOM 744 O O . PHE A 1 92 ? -1.622 13.212 -19.186 1.00 47.28 92 PHE A O 1
ATOM 751 N N . PHE A 1 93 ? 0.234 12.454 -20.190 1.00 48.69 93 PHE A N 1
ATOM 752 C CA . PHE A 1 93 ? 0.207 11.110 -19.596 1.00 48.69 93 PHE A CA 1
ATOM 753 C C . PHE A 1 93 ? 1.188 10.925 -18.426 1.00 48.69 93 PHE A C 1
ATOM 755 O O . PHE A 1 93 ? 1.121 9.898 -17.756 1.00 48.69 93 PHE A O 1
ATOM 762 N N . LEU A 1 94 ? 2.108 11.868 -18.208 1.00 58.62 94 LEU A N 1
ATOM 763 C CA . LEU A 1 94 ? 3.195 11.787 -17.222 1.00 58.62 94 LEU A CA 1
ATOM 764 C C . LEU A 1 94 ? 3.264 13.018 -16.299 1.00 58.62 94 LEU A C 1
ATOM 766 O O . LEU A 1 94 ? 4.205 13.128 -15.520 1.00 58.62 94 LEU A O 1
ATOM 770 N N . ASP A 1 95 ? 2.287 13.923 -16.377 1.00 60.91 95 ASP A N 1
ATOM 771 C CA . ASP A 1 95 ? 2.162 15.100 -15.513 1.00 60.91 95 ASP A CA 1
ATOM 772 C C . ASP A 1 95 ? 1.601 14.677 -14.141 1.00 60.91 95 AS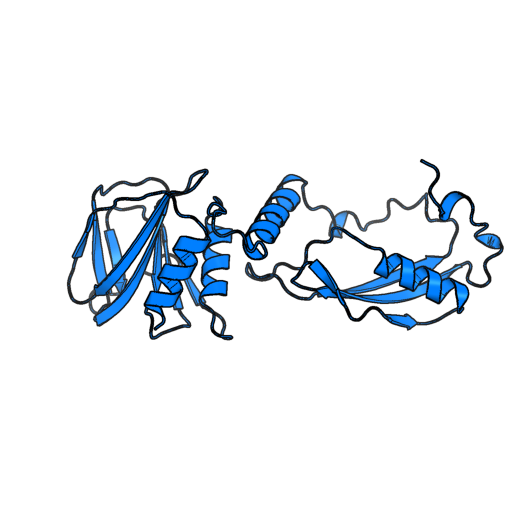P A C 1
ATOM 774 O O . ASP A 1 95 ? 0.481 15.022 -13.770 1.00 60.91 95 ASP A O 1
ATOM 778 N N . GLU A 1 96 ? 2.365 13.874 -13.398 1.00 68.38 96 GLU A N 1
ATOM 779 C CA . GLU A 1 96 ? 2.168 13.709 -11.955 1.00 68.38 96 GLU A CA 1
ATOM 780 C C . GLU A 1 96 ? 2.917 14.849 -11.259 1.00 68.38 96 GLU A C 1
ATOM 782 O O . GLU A 1 96 ? 4.050 15.179 -11.625 1.00 68.38 96 GLU A O 1
ATOM 787 N N . THR A 1 97 ? 2.280 15.502 -10.288 1.00 83.81 97 THR A N 1
ATOM 788 C CA . THR A 1 97 ? 2.961 16.561 -9.535 1.00 83.81 97 THR A CA 1
ATOM 789 C C . THR A 1 97 ? 4.110 15.964 -8.715 1.00 83.81 97 THR A C 1
ATOM 791 O O . THR A 1 97 ? 4.037 14.821 -8.263 1.00 83.81 97 THR A O 1
ATOM 794 N N . GLU A 1 98 ? 5.173 16.737 -8.470 1.00 85.00 98 GLU A N 1
ATOM 795 C CA . GLU A 1 98 ? 6.293 16.294 -7.618 1.00 85.00 98 GLU A CA 1
ATOM 796 C C . GLU A 1 98 ? 5.815 15.843 -6.224 1.00 85.00 98 GLU A C 1
ATOM 798 O O . GLU A 1 98 ? 6.356 14.906 -5.637 1.00 85.00 98 GLU A O 1
ATOM 803 N N . GLU A 1 99 ? 4.754 16.472 -5.710 1.00 86.94 99 GLU A N 1
ATOM 804 C CA . GLU A 1 99 ? 4.119 16.115 -4.440 1.00 86.94 99 GLU A CA 1
ATOM 805 C C . GLU A 1 99 ? 3.433 14.741 -4.496 1.00 86.94 99 GLU A C 1
ATOM 807 O O . GLU A 1 99 ? 3.633 13.911 -3.605 1.00 86.94 99 GLU A O 1
ATOM 812 N N . GLU A 1 100 ? 2.656 14.465 -5.547 1.00 85.31 100 GLU A N 1
ATOM 813 C CA . GLU A 1 100 ? 2.013 13.161 -5.757 1.00 85.31 100 GLU A CA 1
ATOM 814 C C . GLU A 1 100 ? 3.046 12.046 -5.939 1.00 85.31 100 GLU A C 1
ATOM 816 O O . GLU A 1 100 ? 2.919 10.980 -5.322 1.00 85.31 100 GLU A O 1
ATOM 821 N N . TYR A 1 101 ? 4.105 12.309 -6.711 1.00 86.12 101 TYR A N 1
ATOM 822 C CA . TYR A 1 101 ? 5.214 11.375 -6.877 1.00 86.12 101 TYR A CA 1
ATOM 823 C C . TYR A 1 101 ? 5.897 11.079 -5.538 1.00 86.12 101 TYR A C 1
ATOM 825 O O . TYR A 1 101 ? 6.060 9.911 -5.172 1.00 86.12 101 TYR A O 1
ATOM 833 N N . ALA A 1 102 ? 6.244 12.113 -4.763 1.00 88.94 102 ALA A N 1
ATOM 834 C CA . ALA A 1 102 ? 6.866 11.955 -3.451 1.00 88.94 102 ALA A CA 1
ATOM 835 C C . ALA A 1 102 ? 5.977 11.147 -2.493 1.00 88.94 102 ALA A C 1
ATOM 837 O O . ALA A 1 102 ? 6.465 10.246 -1.805 1.00 88.94 102 ALA A O 1
ATOM 838 N N . LYS A 1 103 ? 4.664 11.401 -2.501 1.00 89.25 103 LYS A N 1
ATOM 839 C CA . LYS A 1 103 ? 3.677 10.658 -1.710 1.00 89.25 103 LYS A CA 1
ATOM 840 C C . LYS A 1 103 ? 3.617 9.180 -2.109 1.00 89.25 103 LYS A C 1
ATOM 842 O O . LYS A 1 103 ? 3.688 8.307 -1.242 1.00 89.25 103 LYS A O 1
ATOM 847 N N . ARG A 1 104 ? 3.525 8.870 -3.409 1.00 89.75 104 ARG A N 1
ATOM 848 C CA . ARG A 1 104 ? 3.535 7.479 -3.902 1.00 89.75 104 ARG A CA 1
ATOM 849 C C . ARG A 1 104 ? 4.854 6.780 -3.622 1.00 89.75 104 ARG A C 1
ATOM 851 O O . ARG A 1 104 ? 4.839 5.598 -3.283 1.00 89.75 104 ARG A O 1
ATOM 858 N N . LYS A 1 105 ? 5.977 7.488 -3.732 1.00 91.62 105 LYS A N 1
ATOM 859 C CA . LYS A 1 105 ? 7.296 6.951 -3.404 1.00 91.62 105 LYS A CA 1
ATOM 860 C C . LYS A 1 105 ? 7.397 6.606 -1.919 1.00 91.62 105 LYS A C 1
ATOM 862 O O . LYS A 1 105 ? 7.781 5.490 -1.595 1.00 91.62 105 LYS A O 1
ATOM 867 N N . ALA A 1 106 ? 6.982 7.510 -1.031 1.00 91.94 106 ALA A N 1
ATOM 868 C CA . ALA A 1 106 ? 6.947 7.251 0.407 1.00 91.94 106 ALA A CA 1
ATOM 869 C C . ALA A 1 106 ? 6.065 6.039 0.745 1.00 91.94 106 ALA A C 1
ATOM 871 O O . ALA A 1 106 ? 6.444 5.203 1.562 1.00 91.94 106 ALA A O 1
ATOM 872 N N . TYR A 1 107 ? 4.920 5.897 0.068 1.00 93.31 107 TYR A N 1
ATOM 873 C CA . TYR A 1 107 ? 4.070 4.718 0.216 1.00 93.31 107 TYR A CA 1
ATOM 874 C C . TYR A 1 107 ? 4.736 3.432 -0.276 1.00 93.31 107 TYR A C 1
ATOM 876 O O . TYR A 1 107 ? 4.678 2.415 0.407 1.00 93.31 107 TYR A O 1
ATOM 884 N N . PHE A 1 108 ? 5.384 3.467 -1.440 1.00 93.00 108 PHE A N 1
ATOM 885 C CA . PHE A 1 108 ? 6.120 2.328 -1.983 1.00 93.00 108 PHE A CA 1
ATOM 886 C C . PHE A 1 108 ? 7.227 1.871 -1.028 1.00 93.00 108 PHE A C 1
ATOM 888 O O . PHE A 1 108 ? 7.295 0.690 -0.682 1.00 93.00 108 PHE A O 1
ATOM 895 N N . ASP A 1 109 ? 8.030 2.819 -0.544 1.00 92.62 109 ASP A N 1
ATOM 896 C CA . ASP A 1 109 ? 9.104 2.574 0.416 1.00 92.62 109 ASP A CA 1
ATOM 897 C C . ASP A 1 109 ? 8.534 2.020 1.738 1.00 92.62 109 ASP A C 1
ATOM 899 O O . ASP A 1 109 ? 9.078 1.070 2.299 1.00 92.62 109 ASP A O 1
ATOM 903 N N . PHE A 1 110 ? 7.388 2.530 2.207 1.00 93.31 110 PHE A N 1
ATOM 904 C CA . PHE A 1 110 ? 6.676 1.986 3.368 1.00 93.31 110 PHE A CA 1
ATOM 905 C C . PHE A 1 110 ? 6.191 0.552 3.152 1.00 93.31 110 PHE A C 1
ATOM 907 O O . PHE A 1 110 ? 6.408 -0.295 4.010 1.00 93.31 110 PHE A O 1
ATOM 914 N N . VAL A 1 111 ? 5.561 0.234 2.019 1.00 92.00 111 VAL A N 1
ATOM 915 C CA . VAL A 1 111 ? 5.021 -1.109 1.753 1.00 92.00 111 VAL A CA 1
ATOM 916 C C . VAL A 1 111 ? 6.143 -2.145 1.656 1.00 92.00 111 VAL A C 1
ATOM 918 O O . VAL A 1 111 ? 6.068 -3.186 2.315 1.00 92.00 111 VAL A O 1
ATOM 921 N N . TYR A 1 112 ? 7.197 -1.849 0.892 1.00 90.38 112 TYR A N 1
ATOM 922 C CA . TYR A 1 112 ? 8.259 -2.807 0.559 1.00 90.38 112 TYR A CA 1
ATOM 923 C C . TYR A 1 112 ? 9.465 -2.800 1.505 1.00 90.38 112 TYR A C 1
ATOM 925 O O . TYR A 1 112 ? 10.319 -3.682 1.393 1.00 90.38 112 TYR A O 1
ATOM 933 N N . SER A 1 113 ? 9.548 -1.860 2.449 1.00 90.81 113 SER A N 1
ATOM 934 C CA . SER A 1 113 ? 10.574 -1.905 3.493 1.00 90.81 113 SER A CA 1
ATOM 935 C C . SER A 1 113 ? 10.355 -3.087 4.445 1.00 90.81 113 SER A C 1
ATOM 937 O O . SER A 1 113 ? 9.232 -3.389 4.859 1.00 90.81 113 SER A O 1
ATOM 939 N N . ASN A 1 114 ? 11.455 -3.742 4.818 1.00 88.81 114 ASN A N 1
ATOM 940 C CA . ASN A 1 114 ? 11.488 -4.811 5.820 1.00 88.81 114 ASN A CA 1
ATOM 941 C C . ASN A 1 114 ? 11.903 -4.293 7.210 1.00 88.81 114 ASN A C 1
ATOM 943 O O . ASN A 1 114 ? 12.218 -5.081 8.100 1.00 88.81 114 ASN A O 1
ATOM 947 N N . GLU A 1 115 ? 11.956 -2.975 7.397 1.00 93.12 115 GLU A N 1
ATOM 948 C CA . GLU A 1 115 ? 12.372 -2.362 8.654 1.00 93.12 115 GLU A CA 1
ATOM 949 C C . GLU A 1 115 ? 11.269 -2.474 9.710 1.00 93.12 115 GLU A C 1
ATOM 951 O O . GLU A 1 115 ? 10.187 -1.903 9.580 1.00 93.12 115 GLU A O 1
ATOM 956 N N . TYR A 1 116 ? 11.559 -3.190 10.799 1.00 92.06 116 TYR A N 1
ATOM 957 C CA . TYR A 1 116 ? 10.612 -3.373 11.902 1.00 92.06 116 TYR A CA 1
ATOM 958 C C . TYR A 1 116 ? 10.216 -2.047 12.563 1.00 92.06 116 TYR A C 1
ATOM 960 O O . TYR A 1 116 ? 9.056 -1.845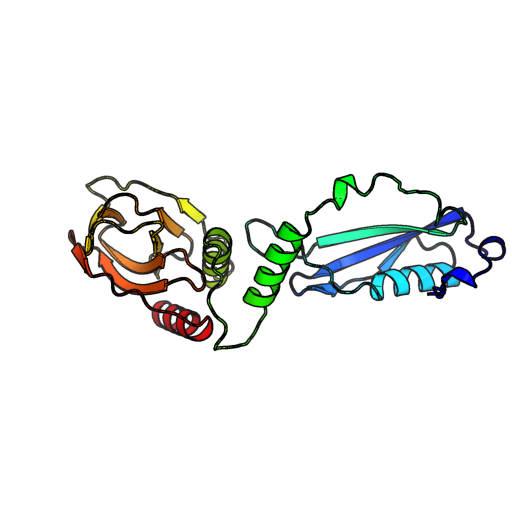 12.915 1.00 92.06 116 TYR A O 1
ATOM 968 N N . GLY A 1 117 ? 11.195 -1.153 12.737 1.00 93.06 117 GLY A N 1
ATOM 969 C CA . GLY A 1 117 ? 11.047 0.136 13.414 1.00 93.06 117 GLY A CA 1
ATOM 970 C C . GLY A 1 117 ? 10.482 1.256 12.544 1.00 93.06 117 GLY A C 1
ATOM 971 O O . GLY A 1 117 ? 10.430 2.389 13.004 1.00 93.06 117 GLY A O 1
ATOM 972 N N . GLN A 1 118 ? 10.089 0.968 11.301 1.00 93.31 118 GLN A N 1
ATOM 973 C CA . GLN A 1 118 ? 9.531 1.981 10.415 1.00 93.31 118 GLN A CA 1
ATOM 974 C C . GLN A 1 118 ? 8.221 2.531 10.987 1.00 93.31 118 GLN A C 1
ATOM 976 O O . GLN A 1 118 ? 7.348 1.764 11.399 1.00 93.31 118 GLN A O 1
ATOM 981 N N . GLU A 1 119 ? 8.079 3.852 10.998 1.00 93.75 119 GLU A N 1
ATOM 982 C CA . GLU A 1 119 ? 6.857 4.515 11.449 1.00 93.75 119 GLU A CA 1
ATOM 983 C C . GLU A 1 119 ? 5.683 4.233 10.504 1.00 93.75 119 GLU A C 1
ATOM 985 O O . GLU A 1 119 ? 5.854 4.004 9.302 1.00 93.75 119 GLU A O 1
ATOM 990 N N . ILE A 1 120 ? 4.468 4.259 11.052 1.00 94.12 120 ILE A N 1
ATOM 991 C CA . ILE A 1 120 ? 3.245 4.130 10.261 1.00 94.12 120 ILE A CA 1
ATOM 992 C C . ILE A 1 120 ? 3.070 5.354 9.353 1.00 94.12 120 ILE A C 1
ATOM 994 O O . ILE A 1 120 ? 3.268 6.494 9.772 1.00 94.12 120 ILE A O 1
ATOM 998 N N . ILE A 1 121 ? 2.662 5.116 8.103 1.00 92.50 121 ILE A N 1
ATOM 999 C CA . ILE A 1 121 ? 2.377 6.187 7.146 1.00 92.50 121 ILE A CA 1
ATOM 1000 C C . ILE A 1 121 ? 1.254 7.101 7.654 1.00 92.50 121 ILE A C 1
ATOM 1002 O O . ILE A 1 121 ? 0.195 6.617 8.035 1.00 92.50 121 ILE A O 1
ATOM 1006 N N . GLY A 1 122 ? 1.488 8.418 7.632 1.00 91.06 122 GLY A N 1
ATOM 1007 C CA . GLY A 1 122 ? 0.554 9.425 8.158 1.00 91.06 122 GLY A CA 1
ATOM 1008 C C . GLY A 1 122 ? -0.701 9.661 7.306 1.00 91.06 122 GLY A C 1
ATOM 1009 O O . GLY A 1 122 ? -1.697 10.190 7.801 1.00 91.06 122 GLY A O 1
ATOM 1010 N N . ASP A 1 123 ? -0.690 9.242 6.040 1.00 91.38 123 ASP A N 1
ATOM 1011 C CA . ASP A 1 123 ? -1.862 9.313 5.170 1.00 91.38 123 ASP A CA 1
ATOM 1012 C C . ASP A 1 123 ? -2.811 8.138 5.443 1.00 91.38 123 ASP A C 1
ATOM 1014 O O . ASP A 1 123 ? -2.490 6.979 5.159 1.00 91.38 123 ASP A O 1
ATOM 1018 N N . PHE A 1 124 ? -3.995 8.446 5.980 1.00 91.94 124 PHE A N 1
ATOM 1019 C CA . PHE A 1 124 ? -4.972 7.429 6.361 1.00 91.94 124 PHE A CA 1
ATOM 1020 C C . PHE A 1 124 ? -5.461 6.590 5.175 1.00 91.94 124 PHE A C 1
ATOM 1022 O O . PHE A 1 124 ? -5.656 5.384 5.324 1.00 91.94 124 PHE A O 1
ATOM 1029 N N . GLU A 1 125 ? -5.656 7.177 3.991 1.00 91.19 125 GLU A N 1
ATOM 1030 C CA . GLU A 1 125 ? -6.162 6.423 2.841 1.00 91.19 125 GLU A CA 1
ATOM 1031 C C . GLU A 1 125 ? -5.149 5.370 2.388 1.00 91.19 125 GLU A C 1
ATOM 1033 O O . GLU A 1 125 ? -5.515 4.218 2.128 1.00 91.19 125 GLU A O 1
ATOM 1038 N N . LEU A 1 126 ? -3.872 5.749 2.334 1.00 91.06 126 LEU A N 1
ATOM 1039 C CA . LEU A 1 126 ? -2.769 4.846 2.022 1.00 91.06 126 LEU A CA 1
ATOM 1040 C C . LEU A 1 126 ? -2.588 3.780 3.106 1.00 91.06 126 LEU A C 1
ATOM 1042 O O . LEU A 1 126 ? -2.440 2.597 2.784 1.00 91.06 126 LEU A O 1
ATOM 1046 N N . PHE A 1 127 ? -2.673 4.166 4.380 1.00 93.38 127 PHE A N 1
ATOM 1047 C CA . PHE A 1 127 ? -2.625 3.238 5.507 1.00 93.38 127 PHE A CA 1
ATOM 1048 C C . PHE A 1 127 ? -3.770 2.213 5.465 1.00 93.38 127 PHE A C 1
ATOM 1050 O O . PHE A 1 127 ? -3.536 1.007 5.562 1.00 93.38 127 PHE A O 1
ATOM 1057 N N . ARG A 1 128 ? -5.008 2.670 5.247 1.00 92.75 128 ARG A N 1
ATOM 1058 C CA . ARG A 1 128 ? -6.201 1.824 5.110 1.00 92.75 128 ARG A CA 1
ATOM 1059 C C . ARG A 1 128 ? -6.045 0.827 3.965 1.00 92.75 128 ARG A C 1
ATOM 1061 O O . ARG A 1 128 ? -6.377 -0.348 4.124 1.00 92.75 128 ARG A O 1
ATOM 1068 N N . ASN A 1 129 ? -5.536 1.279 2.820 1.00 90.25 129 ASN A N 1
ATOM 1069 C CA . ASN A 1 129 ? -5.293 0.414 1.668 1.00 90.25 129 ASN A CA 1
ATOM 1070 C C . ASN A 1 129 ? -4.206 -0.629 1.954 1.00 90.25 129 ASN A C 1
ATOM 1072 O O . ASN A 1 129 ? -4.391 -1.802 1.632 1.00 90.25 129 ASN A O 1
ATOM 1076 N N . TYR A 1 130 ? -3.120 -0.223 2.618 1.00 91.50 130 TYR A N 1
ATOM 1077 C CA . TYR A 1 130 ? -2.070 -1.137 3.063 1.00 91.50 130 TYR A CA 1
ATOM 1078 C C . TYR A 1 130 ? -2.623 -2.207 4.006 1.00 91.50 130 TYR A C 1
ATOM 1080 O O . TYR A 1 130 ? -2.403 -3.393 3.781 1.00 91.50 130 TYR A O 1
ATOM 1088 N N . LEU A 1 131 ? -3.409 -1.821 5.013 1.00 90.12 131 LEU A N 1
ATOM 1089 C CA . LEU A 1 131 ? -4.048 -2.779 5.913 1.00 90.12 131 LEU A CA 1
ATOM 1090 C C . LEU A 1 131 ? -4.976 -3.740 5.173 1.00 90.12 131 LEU A C 1
ATOM 1092 O O . LEU A 1 131 ? -4.956 -4.940 5.439 1.00 90.12 131 LEU A O 1
ATOM 1096 N N . ALA A 1 132 ? -5.779 -3.244 4.231 1.00 88.31 132 ALA A N 1
ATOM 1097 C CA . ALA A 1 132 ? -6.637 -4.097 3.418 1.00 88.31 132 ALA A CA 1
ATOM 1098 C C . ALA A 1 132 ? -5.829 -5.115 2.590 1.00 88.31 132 ALA A C 1
ATOM 1100 O O . ALA A 1 132 ? -6.293 -6.240 2.398 1.00 88.31 132 ALA A O 1
ATOM 1101 N N . GLU A 1 133 ? -4.631 -4.747 2.126 1.00 86.00 133 GLU A N 1
ATOM 1102 C CA . GLU A 1 133 ? -3.705 -5.651 1.438 1.00 86.00 133 GLU A CA 1
ATOM 1103 C C . GLU A 1 133 ? -3.057 -6.666 2.388 1.00 86.00 133 GLU A C 1
ATOM 1105 O O . GLU A 1 133 ? -3.088 -7.859 2.096 1.00 86.00 133 GLU A O 1
ATOM 1110 N N . VAL A 1 134 ? -2.542 -6.231 3.540 1.00 87.25 134 VAL A N 1
ATOM 1111 C CA . VAL A 1 134 ? -1.952 -7.118 4.562 1.00 87.25 134 VAL A CA 1
ATOM 1112 C C . VAL A 1 134 ? -2.959 -8.168 5.030 1.00 87.25 134 VAL A C 1
ATOM 1114 O O . VAL A 1 134 ? -2.618 -9.331 5.214 1.00 87.25 134 VAL A O 1
ATOM 1117 N N . LEU A 1 135 ? -4.222 -7.770 5.180 1.00 80.12 135 LEU A N 1
ATOM 1118 C CA . LEU A 1 135 ? -5.309 -8.638 5.624 1.00 80.12 135 LEU A CA 1
ATOM 1119 C C . LEU A 1 135 ? -5.926 -9.477 4.482 1.00 80.12 135 LEU A C 1
ATOM 1121 O O . LEU A 1 135 ? -6.895 -10.210 4.707 1.00 80.12 135 LEU A O 1
ATOM 1125 N N . SER A 1 136 ? -5.448 -9.348 3.243 1.00 76.56 136 SER A N 1
ATOM 1126 C CA . SER A 1 136 ? -5.990 -10.042 2.071 1.00 76.56 136 SER A CA 1
ATOM 1127 C C . SER A 1 136 ? -5.291 -11.392 1.865 1.00 76.56 136 SER A C 1
ATOM 1129 O O . SER A 1 136 ? -4.297 -11.474 1.144 1.00 76.56 136 SER A O 1
ATOM 1131 N N . ASP A 1 137 ? -5.872 -12.479 2.379 1.00 64.94 137 ASP A N 1
ATOM 1132 C CA . ASP A 1 137 ? -5.425 -13.860 2.114 1.00 64.94 137 ASP A CA 1
ATOM 1133 C C . ASP A 1 137 ? -5.790 -14.301 0.680 1.00 64.94 137 ASP A C 1
ATOM 1135 O O . ASP A 1 137 ? -6.622 -15.184 0.484 1.00 64.94 137 ASP A O 1
ATOM 1139 N N . SER A 1 138 ? -5.222 -13.657 -0.349 1.00 60.22 138 SER A N 1
ATOM 1140 C CA . SER A 1 138 ? -5.478 -13.834 -1.800 1.00 60.22 138 SER A CA 1
ATOM 1141 C C . SER A 1 138 ? -6.813 -13.318 -2.367 1.00 60.22 138 SER A C 1
ATOM 1143 O O . SER A 1 138 ? -6.944 -13.174 -3.585 1.00 60.22 138 SER A O 1
ATOM 1145 N N . GLN A 1 139 ? -7.791 -12.984 -1.522 1.00 64.94 139 GLN A N 1
ATOM 1146 C CA . GLN A 1 139 ? -9.109 -12.497 -1.948 1.00 64.94 139 GLN A CA 1
ATOM 1147 C C . GLN A 1 139 ? -9.270 -10.992 -1.737 1.00 64.94 139 GLN A C 1
ATOM 1149 O O . GLN A 1 139 ? -8.822 -10.437 -0.743 1.00 64.94 139 GLN A O 1
ATOM 1154 N N . HIS A 1 140 ? -9.985 -10.326 -2.648 1.00 75.56 140 HIS A N 1
ATOM 1155 C CA . HIS A 1 140 ? -10.278 -8.899 -2.510 1.00 75.56 140 HIS A CA 1
ATOM 1156 C C . HIS A 1 140 ? -11.058 -8.601 -1.217 1.00 75.56 140 HIS A C 1
ATOM 1158 O O . HIS A 1 140 ? -12.104 -9.211 -0.964 1.00 75.56 140 HIS A O 1
ATOM 1164 N N . VAL A 1 141 ? -10.554 -7.640 -0.440 1.00 83.12 141 VAL A N 1
ATOM 1165 C CA . VAL A 1 141 ? -11.213 -7.080 0.744 1.00 83.12 141 VAL A CA 1
ATOM 1166 C C . VAL A 1 141 ? -12.110 -5.922 0.311 1.00 83.12 141 VAL A C 1
ATOM 1168 O O . VAL A 1 141 ? -11.648 -4.969 -0.313 1.00 83.12 141 VAL A O 1
ATOM 1171 N N . TYR A 1 142 ? -13.394 -6.008 0.644 1.00 86.12 142 TYR A N 1
ATOM 1172 C CA . TYR A 1 142 ? -14.366 -4.935 0.476 1.00 86.12 142 TYR A CA 1
ATOM 1173 C C . TYR A 1 142 ? -14.295 -3.988 1.668 1.00 86.12 142 TYR A C 1
ATOM 1175 O O . TYR A 1 142 ? -14.391 -4.426 2.817 1.00 86.12 142 TYR A O 1
ATOM 1183 N N . ILE A 1 143 ? -14.155 -2.698 1.378 1.00 88.94 143 ILE A N 1
ATOM 1184 C CA . ILE A 1 143 ? -14.151 -1.637 2.382 1.00 88.94 143 ILE A CA 1
ATOM 1185 C C . ILE A 1 143 ? -15.534 -0.986 2.387 1.00 88.94 143 ILE A C 1
ATOM 1187 O O . ILE A 1 143 ? -15.977 -0.480 1.356 1.00 88.94 143 ILE A O 1
ATOM 1191 N N . PHE A 1 144 ? -16.216 -1.013 3.530 1.00 89.88 144 PHE A N 1
ATOM 1192 C CA . PHE A 1 144 ? -17.473 -0.294 3.736 1.00 89.88 144 PHE A CA 1
ATOM 1193 C C . PHE A 1 144 ? -17.216 0.916 4.623 1.00 89.88 144 PHE A C 1
ATOM 1195 O O . PHE A 1 144 ? -16.964 0.761 5.817 1.00 89.88 144 PHE A O 1
ATOM 1202 N N . THR A 1 145 ? -17.290 2.106 4.035 1.00 90.12 145 THR A N 1
ATOM 1203 C CA . THR A 1 145 ? -17.078 3.366 4.750 1.00 90.12 145 THR A CA 1
ATOM 1204 C C . THR A 1 145 ? -18.382 3.864 5.371 1.00 90.12 145 THR A C 1
ATOM 1206 O O . THR A 1 145 ? -19.414 3.890 4.702 1.00 90.12 145 THR A O 1
ATOM 1209 N N . ASP A 1 146 ? -18.325 4.240 6.648 1.00 86.44 146 ASP A N 1
ATOM 1210 C CA . ASP A 1 146 ? -19.407 4.809 7.455 1.00 86.44 146 ASP A CA 1
ATOM 1211 C C . ASP A 1 146 ? -20.723 4.007 7.393 1.00 86.44 146 ASP A C 1
ATOM 1213 O O . ASP A 1 146 ? -21.824 4.557 7.412 1.00 86.44 146 ASP A O 1
ATOM 1217 N N . TYR A 1 147 ? -20.622 2.674 7.329 1.00 88.06 147 TYR A N 1
ATOM 1218 C CA . TYR A 1 147 ? -21.795 1.807 7.239 1.00 88.06 147 TYR A CA 1
ATOM 1219 C C . TYR A 1 147 ? -22.587 1.768 8.553 1.00 88.06 147 TYR A C 1
ATOM 1221 O O . TYR A 1 147 ? -22.135 1.228 9.569 1.00 88.06 147 TYR A O 1
ATOM 1229 N N . GLU A 1 148 ? -23.812 2.285 8.525 1.00 86.56 148 GLU A N 1
ATOM 1230 C CA . GLU A 1 148 ? -24.689 2.319 9.692 1.00 86.56 148 GLU A CA 1
ATOM 1231 C C . GLU A 1 148 ? -25.455 1.003 9.881 1.00 86.56 148 GLU A C 1
ATOM 1233 O O . GLU A 1 148 ? -26.448 0.722 9.208 1.00 86.56 148 GLU A O 1
ATOM 1238 N N . PHE A 1 149 ? -25.040 0.205 10.866 1.00 88.38 149 PHE A N 1
ATOM 1239 C CA . PHE A 1 149 ? -25.759 -1.020 11.212 1.00 88.38 149 PHE A CA 1
ATOM 1240 C C . PHE A 1 149 ? -27.162 -0.744 11.791 1.00 88.38 149 PHE A C 1
ATOM 1242 O O . PHE A 1 149 ? -27.321 0.099 12.694 1.00 88.38 149 PHE A O 1
ATOM 1249 N N . PRO A 1 150 ? -28.188 -1.513 11.368 1.00 90.81 150 PRO A N 1
ATOM 1250 C CA . PRO A 1 150 ? -29.484 -1.533 12.034 1.00 90.81 150 PRO A CA 1
ATOM 1251 C C . PRO A 1 150 ? -29.349 -1.905 13.515 1.00 90.81 150 PRO A C 1
ATOM 1253 O O . PRO A 1 150 ? -28.512 -2.722 13.890 1.00 90.81 150 PRO A O 1
ATOM 1256 N N . ARG A 1 151 ? -30.236 -1.380 14.373 1.00 85.69 151 ARG A N 1
ATOM 1257 C CA . ARG A 1 151 ? -30.208 -1.639 15.833 1.00 85.69 151 ARG A CA 1
ATOM 1258 C C . ARG A 1 151 ? -30.219 -3.125 16.216 1.00 85.69 151 ARG A C 1
ATOM 1260 O O . ARG A 1 151 ? -29.747 -3.471 17.286 1.00 85.69 151 ARG A O 1
ATOM 1267 N N . LYS A 1 152 ? -30.812 -3.985 15.383 1.00 88.75 152 LYS A N 1
ATOM 1268 C CA . LYS A 1 152 ? -30.889 -5.432 15.639 1.00 88.75 152 LYS A CA 1
ATOM 1269 C C . LYS A 1 152 ? -29.583 -6.163 15.310 1.00 88.75 152 LYS A C 1
ATOM 1271 O O . LYS A 1 152 ? -29.338 -7.223 15.870 1.00 88.75 152 LYS A O 1
ATOM 1276 N N . GLU A 1 153 ? -28.766 -5.592 14.428 1.00 88.56 153 GLU A N 1
ATOM 1277 C CA . GLU A 1 153 ? -27.586 -6.230 13.831 1.00 88.56 153 GLU A CA 1
ATOM 1278 C C . GLU A 1 153 ? -26.264 -5.602 14.287 1.00 88.56 153 GLU A C 1
ATOM 1280 O O . GLU A 1 153 ? -25.200 -6.153 14.010 1.00 88.56 153 GLU A O 1
ATOM 1285 N N . GLY A 1 154 ? -26.313 -4.466 14.988 1.00 90.25 154 GLY A N 1
ATOM 1286 C CA . GLY A 1 154 ? -25.131 -3.786 15.502 1.00 90.25 154 GLY A CA 1
ATOM 1287 C C . GLY A 1 154 ? -25.240 -3.393 16.969 1.00 90.25 154 GLY A C 1
ATOM 1288 O O . GLY A 1 154 ? -26.335 -3.158 17.478 1.00 90.25 154 GLY A O 1
ATOM 1289 N N . ILE A 1 155 ? -24.084 -3.298 17.623 1.00 92.06 155 ILE A N 1
ATOM 1290 C CA . ILE A 1 155 ? -23.938 -2.743 18.976 1.00 92.06 155 ILE A CA 1
ATOM 1291 C C . ILE A 1 155 ? -23.441 -1.306 18.900 1.00 92.06 155 ILE A C 1
ATOM 1293 O O . ILE A 1 155 ? -22.745 -0.940 17.953 1.00 92.06 155 ILE A O 1
ATOM 1297 N N . GLU A 1 156 ? -23.773 -0.491 19.894 1.00 92.06 156 GLU A N 1
ATOM 1298 C CA . GLU A 1 156 ? -23.224 0.852 20.041 1.00 92.06 156 GLU A CA 1
ATOM 1299 C C . GLU A 1 156 ? -21.878 0.795 20.776 1.00 92.06 156 GLU A C 1
ATOM 1301 O O . GLU A 1 156 ? -21.792 0.405 21.941 1.00 92.06 156 GLU A O 1
ATOM 1306 N N . LEU A 1 157 ? -20.824 1.218 20.085 1.00 91.81 157 LEU A N 1
ATOM 1307 C CA . LEU A 1 157 ? -19.499 1.420 20.647 1.00 91.81 157 LEU A CA 1
ATOM 1308 C C . LEU A 1 157 ? -19.331 2.899 20.984 1.00 91.81 157 LEU A C 1
ATOM 1310 O O . LEU A 1 157 ? -19.491 3.744 20.104 1.00 91.81 157 LEU A O 1
ATOM 1314 N N . ARG A 1 158 ? -19.038 3.219 22.246 1.00 90.94 158 ARG A N 1
ATOM 1315 C CA . ARG A 1 158 ? -18.818 4.592 22.735 1.00 90.94 158 ARG A CA 1
ATOM 1316 C C . ARG A 1 158 ? -17.354 4.817 23.075 1.00 90.94 158 ARG A C 1
ATOM 1318 O O . ARG A 1 158 ? -16.673 3.886 23.498 1.00 90.94 158 ARG A O 1
ATOM 1325 N N . PHE A 1 159 ? -16.902 6.060 22.966 1.00 88.81 159 PHE A N 1
ATOM 1326 C CA . PHE A 1 159 ? -15.498 6.419 23.157 1.00 88.81 159 PHE A CA 1
ATOM 1327 C C . PHE A 1 159 ? -15.292 7.382 24.322 1.00 88.81 159 PHE A C 1
ATOM 1329 O O . PHE A 1 159 ? -16.119 8.264 24.574 1.00 88.81 159 PHE A O 1
ATOM 1336 N N . LYS A 1 160 ? -14.167 7.216 25.021 1.00 85.62 160 LYS A N 1
ATOM 1337 C CA . LYS A 1 160 ? -13.653 8.162 26.014 1.00 85.62 160 LYS A CA 1
ATOM 1338 C C . LYS A 1 160 ? -12.194 8.517 25.678 1.00 85.62 160 LYS A C 1
ATOM 1340 O O . LYS A 1 160 ? -11.381 7.595 25.675 1.00 85.62 160 LYS A O 1
ATOM 1345 N N . PRO A 1 161 ? -11.858 9.804 25.444 1.00 80.06 161 PRO A N 1
ATOM 1346 C CA . PRO A 1 161 ? -12.770 10.952 25.363 1.00 80.06 161 PRO A CA 1
ATOM 1347 C C . PRO A 1 161 ? -13.720 10.861 24.145 1.00 80.06 161 PRO A C 1
ATOM 1349 O O . PRO A 1 161 ? -13.394 10.190 23.167 1.00 80.06 161 PRO A O 1
ATOM 1352 N N . PRO A 1 162 ? -14.916 11.480 24.206 1.00 64.38 162 PRO A N 1
ATOM 1353 C CA . PRO A 1 162 ? -15.934 11.353 23.159 1.00 64.38 162 PRO A CA 1
ATOM 1354 C C . PRO A 1 162 ? -15.654 12.204 21.914 1.00 64.38 162 PRO A C 1
ATOM 1356 O O . PRO A 1 162 ? -16.178 11.900 20.845 1.00 64.38 162 PRO A O 1
ATOM 1359 N N . GLU A 1 163 ? -14.858 13.264 22.037 1.00 67.44 163 GLU A N 1
ATOM 1360 C CA . GLU A 1 163 ? -14.428 14.088 20.911 1.00 67.44 163 GLU A CA 1
ATOM 1361 C C . GLU A 1 163 ? -12.968 13.793 20.604 1.00 67.44 163 GLU A C 1
ATOM 1363 O O . GLU A 1 163 ? -12.099 14.021 21.441 1.00 67.44 163 GLU A O 1
ATOM 1368 N N . ASN A 1 164 ? -12.714 13.308 19.392 1.00 69.81 164 ASN A N 1
ATOM 1369 C CA . ASN A 1 164 ? -11.374 13.167 18.844 1.00 69.81 164 ASN A CA 1
ATOM 1370 C C . ASN A 1 164 ? -11.411 13.708 17.420 1.00 69.81 164 ASN A C 1
ATOM 1372 O O . ASN A 1 164 ? -12.263 13.307 16.624 1.00 69.81 164 ASN A O 1
ATOM 1376 N N . LYS A 1 165 ? -10.531 14.663 17.115 1.00 76.62 165 LYS A N 1
ATOM 1377 C CA . LYS A 1 165 ? -10.389 15.168 15.749 1.00 76.62 165 LYS A CA 1
ATOM 1378 C C . LYS A 1 165 ? -9.669 14.109 14.921 1.00 76.62 165 LYS A C 1
ATOM 1380 O O . LYS A 1 165 ? -8.680 13.551 15.381 1.00 76.62 165 LYS A O 1
ATOM 1385 N N . ASP A 1 166 ? -10.213 13.835 13.739 1.00 87.00 166 ASP A N 1
ATOM 1386 C CA . ASP A 1 166 ? -9.593 12.992 12.709 1.00 87.00 166 ASP A CA 1
ATOM 1387 C C . ASP A 1 166 ? -9.193 11.584 13.188 1.00 87.00 166 ASP A C 1
ATOM 1389 O O . ASP A 1 166 ? -8.174 11.019 12.793 1.00 87.00 166 ASP A O 1
ATOM 1393 N N . LEU A 1 167 ? -10.044 11.008 14.047 1.00 91.25 167 LEU A N 1
ATOM 1394 C CA . LEU A 1 167 ? -9.971 9.613 14.463 1.00 91.25 167 LEU A CA 1
ATOM 1395 C C . LEU A 1 167 ? -10.757 8.729 13.492 1.00 91.25 167 LEU A C 1
ATOM 1397 O O . LEU A 1 167 ? -11.949 8.942 13.246 1.00 91.25 167 LEU A O 1
ATOM 1401 N N . HIS A 1 168 ? -10.103 7.683 13.019 1.00 93.94 168 HIS A N 1
ATOM 1402 C CA . HIS A 1 168 ? -10.683 6.629 12.206 1.00 93.94 168 HIS A CA 1
ATOM 1403 C C . HIS A 1 168 ? -10.694 5.319 12.980 1.00 93.94 168 HIS A C 1
ATOM 1405 O O . HIS A 1 168 ? -9.790 5.030 13.767 1.00 93.94 168 HIS A O 1
ATOM 1411 N N . LEU A 1 169 ? -11.728 4.516 12.758 1.00 94.31 169 LEU A N 1
ATOM 1412 C CA . LEU A 1 169 ? -11.847 3.176 13.307 1.00 94.31 169 LEU A CA 1
ATOM 1413 C C . LEU A 1 169 ? -12.019 2.182 12.165 1.00 94.31 169 LEU A C 1
ATOM 1415 O O . LEU A 1 169 ? -13.019 2.199 11.449 1.00 94.31 169 LEU A O 1
ATOM 1419 N N . LEU A 1 170 ? -11.069 1.263 12.062 1.00 94.25 170 LEU A N 1
ATOM 1420 C CA . LEU A 1 170 ? -11.148 0.103 11.197 1.00 94.25 170 LEU A CA 1
ATOM 1421 C C . LEU A 1 170 ? -11.637 -1.101 12.006 1.00 94.25 170 LEU A C 1
ATOM 1423 O O . LEU A 1 170 ? -11.082 -1.434 13.053 1.00 94.25 170 LEU A O 1
ATOM 1427 N N . VAL A 1 171 ? -12.689 -1.761 11.523 1.00 92.69 171 VAL A N 1
ATOM 1428 C CA . VAL A 1 171 ? -13.309 -2.915 12.187 1.00 92.69 171 VAL A CA 1
ATOM 1429 C C . VAL A 1 171 ? -13.342 -4.104 11.250 1.00 92.69 171 VAL A C 1
ATOM 1431 O O . VAL A 1 171 ? -13.821 -4.017 10.118 1.00 92.69 171 VAL A O 1
ATOM 1434 N N . ARG A 1 172 ? -12.904 -5.259 11.744 1.00 89.75 172 ARG A N 1
ATOM 1435 C CA . ARG A 1 172 ? -12.914 -6.504 10.975 1.00 89.75 172 ARG A CA 1
ATOM 1436 C C . ARG A 1 172 ? -13.223 -7.704 11.852 1.00 89.75 172 ARG A C 1
ATOM 1438 O O . ARG A 1 172 ? -12.764 -7.789 12.981 1.00 89.75 172 ARG A O 1
ATOM 1445 N N . ALA A 1 173 ? -13.959 -8.675 11.322 1.00 86.00 173 ALA A N 1
ATOM 1446 C CA . ALA A 1 173 ? -14.130 -9.966 11.984 1.00 86.00 173 ALA A CA 1
ATOM 1447 C C . ALA A 1 173 ? -13.024 -10.944 11.529 1.00 86.00 173 ALA A C 1
ATOM 1449 O O . ALA A 1 173 ? -12.938 -11.200 10.327 1.00 86.00 173 ALA A O 1
ATOM 1450 N N . PRO A 1 174 ? -12.230 -11.554 12.434 1.00 76.75 174 PRO A N 1
ATOM 1451 C CA . PRO A 1 174 ? -11.107 -12.424 12.058 1.00 76.75 174 PRO A CA 1
ATOM 1452 C C . PRO A 1 174 ? -11.481 -13.657 11.227 1.00 76.75 174 PRO A C 1
ATOM 1454 O O . PRO A 1 174 ? -10.641 -14.175 10.513 1.00 76.75 174 PRO A O 1
ATOM 1457 N N . LYS A 1 175 ? -12.734 -14.132 11.312 1.00 69.50 175 LYS A N 1
ATOM 1458 C CA . LYS A 1 175 ? -13.236 -15.282 10.531 1.00 69.50 175 LYS A CA 1
ATOM 1459 C C . LYS A 1 175 ? -13.890 -14.893 9.196 1.00 69.50 175 LYS A C 1
ATOM 1461 O O . LYS A 1 175 ? -14.253 -15.770 8.420 1.00 69.50 175 LYS A O 1
ATOM 1466 N N . GLN A 1 176 ? -14.134 -13.602 8.951 1.00 66.88 176 GLN A N 1
ATOM 1467 C CA . GLN A 1 176 ? -14.772 -13.098 7.728 1.00 66.88 176 GLN A CA 1
ATOM 1468 C C . GLN A 1 176 ? -13.779 -12.195 6.995 1.00 66.88 176 GLN A C 1
ATOM 1470 O O . GLN A 1 176 ? -13.832 -10.971 7.085 1.00 66.88 176 GLN A O 1
ATOM 1475 N N . ASN A 1 177 ? -12.870 -12.818 6.244 1.00 67.31 177 ASN A N 1
ATOM 1476 C CA . ASN A 1 177 ? -11.639 -12.173 5.768 1.00 67.31 177 ASN A CA 1
ATOM 1477 C C . ASN A 1 177 ? -11.841 -11.208 4.584 1.00 67.31 177 ASN A C 1
ATOM 1479 O O . ASN A 1 177 ? -10.883 -10.694 4.012 1.00 67.31 177 ASN A O 1
ATOM 1483 N N . ARG A 1 178 ? -13.091 -10.951 4.188 1.00 80.69 178 ARG A N 1
ATOM 1484 C CA . ARG A 1 178 ? -13.417 -10.177 2.983 1.00 80.69 178 ARG A CA 1
ATOM 1485 C C . ARG A 1 178 ? -13.987 -8.798 3.263 1.00 80.69 178 ARG A C 1
ATOM 1487 O O . ARG A 1 178 ? -14.215 -8.071 2.308 1.00 80.69 178 ARG A O 1
ATOM 1494 N N . VAL A 1 179 ? -14.256 -8.445 4.519 1.00 87.69 179 VAL A N 1
ATOM 1495 C CA . VAL A 1 179 ? -14.916 -7.179 4.852 1.00 87.69 179 VAL A CA 1
ATOM 1496 C C . VAL A 1 179 ? -14.100 -6.404 5.873 1.00 87.69 179 VAL A C 1
ATOM 1498 O O . VAL A 1 179 ? -13.752 -6.934 6.927 1.00 87.69 179 VAL A O 1
ATOM 1501 N N . LEU A 1 180 ? -13.821 -5.146 5.550 1.00 90.31 180 LEU A N 1
ATOM 1502 C CA . LEU A 1 180 ? -13.247 -4.148 6.438 1.00 90.31 180 LEU A CA 1
ATOM 1503 C C . LEU A 1 180 ? -14.248 -2.997 6.540 1.00 90.31 180 LEU A C 1
ATOM 1505 O O . LEU A 1 180 ? -14.619 -2.411 5.526 1.00 90.31 180 LEU A O 1
ATOM 1509 N N . TYR A 1 181 ? -14.716 -2.694 7.742 1.00 92.56 181 TYR A N 1
ATOM 1510 C CA . TYR A 1 181 ? -15.517 -1.496 7.968 1.00 92.56 181 TYR A CA 1
ATOM 1511 C C . TYR A 1 181 ? -14.586 -0.358 8.345 1.00 92.56 181 TYR A C 1
ATOM 1513 O O . TYR A 1 181 ? -13.688 -0.545 9.163 1.00 92.56 181 TYR A O 1
ATOM 1521 N N . ASP A 1 182 ? -14.805 0.791 7.736 1.00 94.00 182 ASP A N 1
ATOM 1522 C CA . ASP A 1 182 ? -14.046 2.012 7.947 1.00 94.00 182 ASP A CA 1
ATOM 1523 C C . ASP A 1 182 ? -15.002 3.079 8.465 1.00 94.00 182 ASP A C 1
ATOM 1525 O O . ASP A 1 182 ? -16.028 3.338 7.843 1.00 94.00 182 ASP A O 1
ATOM 1529 N N . TYR A 1 183 ? -14.702 3.657 9.620 1.00 92.12 183 TYR A N 1
ATOM 1530 C CA . TYR A 1 183 ? -15.539 4.660 10.256 1.00 92.12 183 TYR A CA 1
ATOM 1531 C C . TYR A 1 183 ? -14.738 5.912 10.550 1.00 92.12 183 TYR A C 1
ATOM 1533 O O . TYR A 1 183 ? -13.799 5.869 11.347 1.00 92.12 183 TYR A O 1
ATOM 1541 N N . ARG A 1 184 ? -15.190 7.054 10.028 1.00 89.94 184 ARG A N 1
ATOM 1542 C CA . ARG A 1 184 ? -14.675 8.349 10.467 1.00 89.94 184 ARG A CA 1
ATOM 1543 C C . ARG A 1 184 ? -15.437 8.801 11.707 1.00 89.94 184 ARG A C 1
ATOM 1545 O O . ARG A 1 184 ? -16.614 9.171 11.650 1.00 89.94 184 ARG A O 1
ATOM 1552 N N . ILE A 1 185 ? -14.769 8.806 12.855 1.00 86.19 185 ILE A N 1
ATOM 1553 C CA . ILE A 1 185 ? -15.397 9.093 14.143 1.00 86.19 185 ILE A CA 1
ATOM 1554 C C . ILE A 1 185 ? -15.620 10.602 14.289 1.00 86.19 185 ILE A C 1
ATOM 1556 O O . ILE A 1 185 ? -14.759 11.350 14.732 1.00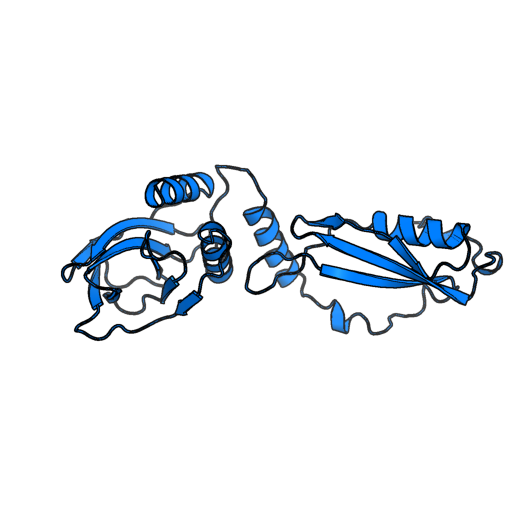 86.19 185 ILE A O 1
ATOM 1560 N N . ARG A 1 186 ? -16.818 11.063 13.911 1.00 75.56 186 ARG A N 1
ATOM 1561 C CA . ARG A 1 186 ? -17.258 12.463 14.102 1.00 75.56 186 ARG A CA 1
ATOM 1562 C C . ARG A 1 186 ? -18.021 12.689 15.402 1.00 75.56 186 ARG A C 1
ATOM 1564 O O . ARG A 1 186 ? -18.155 13.811 15.874 1.00 75.56 186 ARG A O 1
ATOM 1571 N N . ARG A 1 187 ? -18.618 11.623 15.923 1.00 70.56 187 ARG A N 1
ATOM 1572 C CA . ARG A 1 187 ? -19.422 11.598 17.147 1.00 70.56 187 ARG A CA 1
ATOM 1573 C C . ARG A 1 187 ? -18.772 10.575 18.067 1.00 70.56 187 ARG A C 1
ATOM 1575 O O . ARG A 1 187 ? -18.251 9.586 17.568 1.00 70.56 187 ARG A O 1
ATOM 1582 N N . GLY A 1 188 ? -18.865 10.747 19.383 1.00 81.56 188 GLY A N 1
ATOM 1583 C CA . GLY A 1 188 ? -18.281 9.824 20.373 1.00 81.56 188 GLY A CA 1
ATOM 1584 C C . GLY A 1 188 ? -18.883 8.413 20.414 1.00 81.56 188 GLY A C 1
ATOM 1585 O O . GLY A 1 188 ? -18.813 7.753 21.451 1.00 81.56 188 GLY A O 1
ATOM 1586 N N . LYS A 1 189 ? -19.523 7.967 19.325 1.00 88.00 189 LYS A N 1
ATOM 1587 C CA . LYS A 1 189 ? -20.095 6.639 19.159 1.00 88.00 189 LYS A CA 1
ATOM 1588 C C . LYS A 1 189 ? -20.234 6.209 17.699 1.00 88.00 189 LYS A C 1
ATOM 1590 O O . LYS A 1 189 ? -20.448 7.038 16.817 1.00 88.00 189 LYS A O 1
ATOM 1595 N N . VAL A 1 190 ? -20.229 4.900 17.486 1.00 91.75 190 VAL A N 1
ATOM 1596 C CA . VAL A 1 190 ? -20.405 4.218 16.194 1.00 91.75 190 VAL A CA 1
ATOM 1597 C C . VAL A 1 190 ? -21.136 2.898 16.413 1.00 91.75 190 VAL A C 1
ATOM 1599 O O . VAL A 1 190 ? -21.078 2.333 17.504 1.00 91.75 190 VAL A O 1
ATOM 1602 N N . ARG A 1 191 ? -21.847 2.400 15.395 1.00 91.62 191 ARG A N 1
ATOM 1603 C CA . ARG A 1 191 ? -22.398 1.043 15.432 1.00 91.62 191 ARG A CA 1
ATOM 1604 C C . ARG A 1 191 ? -21.538 0.073 14.647 1.00 91.62 191 ARG A C 1
ATOM 1606 O O . ARG A 1 191 ? -21.258 0.318 13.482 1.00 91.62 191 ARG A O 1
ATOM 1613 N N . ILE A 1 192 ? -21.194 -1.038 15.284 1.00 92.31 192 ILE A N 1
ATOM 1614 C CA . ILE A 1 192 ? -20.355 -2.106 14.725 1.00 92.31 192 ILE A CA 1
ATOM 1615 C C . ILE A 1 192 ? -21.136 -3.432 14.707 1.00 92.31 192 ILE A C 1
ATOM 1617 O O . ILE A 1 192 ? -22.115 -3.549 15.450 1.00 92.31 192 ILE A O 1
ATOM 1621 N N . PRO A 1 193 ? -20.740 -4.436 13.900 1.00 91.06 193 PRO A N 1
ATOM 1622 C CA . PRO A 1 193 ? -2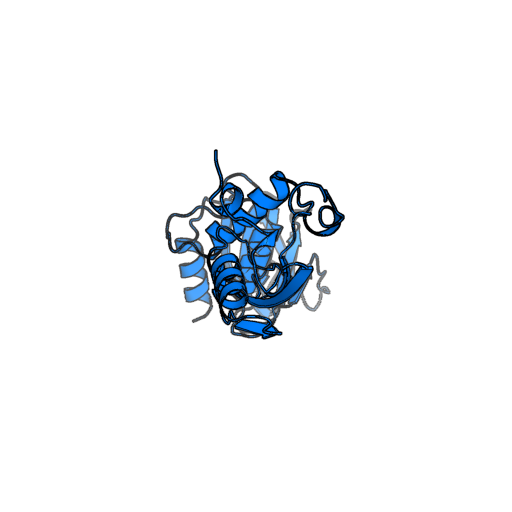1.463 -5.704 13.797 1.00 91.06 193 PRO A CA 1
ATOM 1623 C C . PRO A 1 193 ? -21.640 -6.412 15.149 1.00 91.06 193 PRO A C 1
ATOM 1625 O O . PRO A 1 193 ? -20.680 -6.560 15.901 1.00 91.06 193 PRO A O 1
ATOM 1628 N N . ARG A 1 194 ? -22.844 -6.913 15.433 1.00 90.81 194 ARG A N 1
ATOM 1629 C CA . ARG A 1 194 ? -23.146 -7.685 16.648 1.00 90.81 194 ARG A CA 1
ATOM 1630 C C . ARG A 1 194 ? -22.756 -9.163 16.510 1.00 90.81 194 ARG A C 1
ATOM 1632 O O . ARG A 1 194 ? -22.663 -9.690 15.405 1.00 90.81 194 ARG A O 1
ATOM 1639 N N . GLU A 1 195 ? -22.552 -9.821 17.651 1.00 86.00 195 GLU A N 1
ATOM 1640 C CA . GLU A 1 195 ? -22.309 -11.266 17.827 1.00 86.00 195 GLU A CA 1
ATOM 1641 C C . GLU A 1 195 ? -21.073 -11.791 17.088 1.00 86.00 195 GLU A C 1
ATOM 1643 O O . GLU A 1 195 ? -21.015 -12.935 16.637 1.00 86.00 195 GLU A O 1
ATOM 1648 N N . LYS A 1 196 ? -20.050 -10.945 16.956 1.00 86.69 196 LYS A N 1
ATOM 1649 C CA . LYS A 1 196 ? -18.790 -11.301 16.303 1.00 86.69 196 LYS A CA 1
ATOM 1650 C C . LYS A 1 196 ? -17.610 -10.987 17.212 1.00 86.69 196 LYS A C 1
ATOM 1652 O O . LYS A 1 196 ? -17.608 -9.982 17.920 1.00 86.69 196 LYS A O 1
ATOM 1657 N N . LYS A 1 197 ? -16.579 -11.837 17.151 1.00 90.56 197 LYS A N 1
ATOM 1658 C CA . LYS A 1 197 ? -15.224 -11.447 17.560 1.00 90.56 197 LYS A CA 1
ATOM 1659 C C . LYS A 1 197 ? -14.747 -10.428 16.527 1.00 90.56 197 LYS A C 1
ATOM 1661 O O . LYS A 1 197 ? -14.760 -10.737 15.335 1.00 90.56 197 LYS A O 1
ATOM 1666 N N . LEU A 1 198 ? -14.393 -9.232 16.971 1.00 91.06 198 LEU A N 1
ATOM 1667 C CA . LEU A 1 198 ? -13.961 -8.127 16.130 1.00 91.06 198 LEU A CA 1
ATOM 1668 C C . LEU A 1 198 ? -12.559 -7.697 16.535 1.00 91.06 198 LEU A C 1
ATOM 1670 O O . LEU A 1 198 ? -12.259 -7.573 17.720 1.00 91.06 198 LEU A O 1
ATOM 1674 N N . PHE A 1 199 ? -11.738 -7.465 15.524 1.00 91.69 199 PHE A N 1
ATOM 1675 C CA . PHE A 1 199 ? -10.531 -6.672 15.597 1.00 91.69 199 PHE A CA 1
ATOM 1676 C C . PHE A 1 199 ? -10.897 -5.210 15.360 1.00 91.69 199 PHE A C 1
ATOM 1678 O O . PHE A 1 199 ? -11.609 -4.895 14.399 1.00 91.69 199 PHE A O 1
ATOM 1685 N N . LEU A 1 200 ? -10.427 -4.352 16.253 1.00 93.81 200 LEU A N 1
ATOM 1686 C CA . LEU A 1 200 ? -10.570 -2.910 16.202 1.00 93.81 200 LEU A CA 1
ATOM 1687 C C . LEU A 1 200 ? -9.181 -2.307 16.038 1.00 93.81 200 LEU A C 1
ATOM 1689 O O . LEU A 1 200 ? -8.276 -2.645 16.796 1.00 93.81 200 LEU A O 1
ATOM 1693 N N . LEU A 1 201 ? -9.038 -1.399 15.082 1.00 95.00 201 LEU A N 1
ATOM 1694 C CA . LEU A 1 201 ? -7.844 -0.587 14.921 1.00 95.00 201 LEU A CA 1
ATOM 1695 C C . LEU A 1 201 ? -8.262 0.872 14.848 1.00 95.00 201 LEU A C 1
ATOM 1697 O O . LEU A 1 201 ? -8.943 1.300 13.916 1.00 95.00 201 LEU A O 1
ATOM 1701 N N . PHE A 1 202 ? -7.852 1.619 15.857 1.00 94.31 202 PHE A N 1
ATOM 1702 C CA . PHE A 1 202 ? -7.992 3.058 15.929 1.00 94.31 202 PHE A CA 1
ATOM 1703 C C . PHE A 1 202 ? -6.769 3.701 15.293 1.00 94.31 202 PHE A C 1
ATOM 1705 O O . PHE A 1 202 ? -5.642 3.296 15.568 1.00 94.31 202 PHE A O 1
ATOM 1712 N N . TYR A 1 203 ? -7.007 4.691 14.445 1.00 95.38 203 TYR A N 1
ATOM 1713 C CA . TYR A 1 203 ? -5.977 5.469 13.777 1.00 95.38 203 TYR A CA 1
ATOM 1714 C C . TYR A 1 203 ? -6.338 6.943 13.900 1.00 95.38 203 TYR A C 1
ATOM 1716 O O . TYR A 1 203 ? -7.373 7.370 13.392 1.00 95.38 203 TYR A O 1
ATOM 1724 N N . GLN A 1 204 ? -5.504 7.723 14.571 1.00 93.25 204 GLN A N 1
ATOM 1725 C CA . GLN A 1 204 ? -5.639 9.171 14.624 1.00 93.25 204 GLN A CA 1
ATOM 1726 C C . GLN A 1 204 ? -4.618 9.803 13.685 1.00 93.25 204 GLN A C 1
ATOM 1728 O O . GLN A 1 204 ? -3.418 9.538 13.798 1.00 93.25 204 GLN A O 1
ATOM 1733 N N . GLU A 1 205 ? -5.107 10.636 12.764 1.00 91.75 205 GLU A N 1
ATOM 1734 C CA . GLU A 1 205 ? -4.255 11.359 11.822 1.00 91.75 205 GLU A CA 1
ATOM 1735 C C . GLU A 1 205 ? -3.217 12.224 12.556 1.00 91.75 205 GLU A C 1
ATOM 1737 O O . GLU A 1 205 ? -3.498 12.870 13.568 1.00 91.75 205 GLU A O 1
ATOM 1742 N N . GLY A 1 206 ? -1.991 12.214 12.036 1.00 87.06 206 GLY A N 1
ATOM 1743 C CA . GLY A 1 206 ? -0.839 12.891 12.615 1.00 87.06 206 GLY A CA 1
ATOM 1744 C C . GLY A 1 206 ? 0.450 12.493 11.900 1.00 87.06 206 GLY A C 1
ATOM 1745 O O . GLY A 1 206 ? 0.462 11.592 11.060 1.00 87.06 206 GLY A O 1
ATOM 1746 N N . THR A 1 207 ? 1.546 13.166 12.235 1.00 84.88 207 THR A N 1
ATOM 1747 C CA . THR A 1 207 ? 2.885 12.876 11.701 1.00 84.88 207 THR A CA 1
ATOM 1748 C C . THR A 1 207 ? 3.887 12.768 12.858 1.00 84.88 207 THR A C 1
ATOM 1750 O O . THR A 1 207 ? 4.395 13.810 13.286 1.00 84.88 207 THR A O 1
ATOM 1753 N N . PRO A 1 208 ? 4.167 11.558 13.387 1.00 87.00 208 PRO A N 1
ATOM 1754 C CA . PRO A 1 208 ? 3.563 10.268 13.031 1.00 87.00 208 PRO A CA 1
ATOM 1755 C C . PRO A 1 208 ? 2.149 10.087 13.618 1.00 87.00 208 PRO A C 1
ATOM 1757 O O . PRO A 1 208 ? 1.795 10.756 14.595 1.00 87.00 208 PRO A O 1
ATOM 1760 N N . PRO A 1 209 ? 1.319 9.206 13.034 1.00 93.62 209 PRO A N 1
ATOM 1761 C CA . PRO A 1 209 ? -0.023 8.946 13.539 1.00 93.62 209 PRO A CA 1
ATOM 1762 C C . PRO A 1 209 ? 0.016 8.187 14.872 1.00 93.62 209 PRO A C 1
ATOM 1764 O O . PRO A 1 209 ? 1.017 7.555 15.230 1.00 93.62 209 PRO A O 1
ATOM 1767 N N . LEU A 1 210 ? -1.101 8.246 15.599 1.00 94.31 210 LEU A N 1
ATOM 1768 C CA . LEU A 1 210 ? -1.304 7.491 16.836 1.00 94.31 210 LEU A CA 1
ATOM 1769 C C . LEU A 1 210 ? -2.296 6.360 16.592 1.00 94.31 210 LEU A C 1
ATOM 1771 O O . LEU A 1 210 ? -3.340 6.561 15.968 1.00 94.31 210 LEU A O 1
ATOM 1775 N N . LEU A 1 211 ? -1.970 5.171 17.081 1.00 94.94 211 LEU A N 1
ATOM 1776 C CA . LEU A 1 211 ? -2.755 3.966 16.886 1.00 94.94 211 LEU A CA 1
ATOM 1777 C C . LEU A 1 211 ? -3.126 3.331 18.226 1.00 94.94 211 LEU A C 1
ATOM 1779 O O . LEU A 1 211 ? -2.500 3.565 19.257 1.00 94.94 211 LEU A O 1
ATOM 1783 N N . GLN A 1 212 ? -4.174 2.518 18.192 1.00 94.44 212 GLN A N 1
ATOM 1784 C CA . GLN A 1 212 ? -4.506 1.566 19.244 1.00 94.44 212 GLN A CA 1
ATOM 1785 C C . GLN A 1 212 ? -5.222 0.392 18.599 1.00 94.44 212 GLN A C 1
ATOM 1787 O O . GLN A 1 212 ? -6.168 0.580 17.831 1.00 94.44 212 GLN A O 1
ATOM 1792 N N . THR A 1 213 ? -4.813 -0.819 18.930 1.00 94.19 213 THR A N 1
ATOM 1793 C CA . THR A 1 213 ? -5.489 -2.031 18.479 1.00 94.19 213 THR A CA 1
ATOM 1794 C C . THR A 1 213 ? -6.255 -2.679 19.628 1.00 94.19 213 THR A C 1
ATOM 1796 O O . THR A 1 213 ? -6.087 -2.358 20.808 1.00 94.19 213 THR A O 1
ATOM 1799 N N . GLY A 1 214 ? -7.170 -3.581 19.295 1.00 91.44 214 GLY A N 1
ATOM 1800 C CA . GLY A 1 214 ? -7.862 -4.363 20.302 1.00 91.44 214 GLY A CA 1
ATOM 1801 C C . GLY A 1 214 ? -8.745 -5.441 19.708 1.00 91.44 214 GLY A C 1
ATOM 1802 O O . GLY A 1 214 ? -9.178 -5.377 18.557 1.00 91.44 214 GLY A O 1
ATOM 1803 N N . ILE A 1 215 ? -9.052 -6.437 20.531 1.00 91.44 215 ILE A N 1
ATOM 1804 C CA . ILE A 1 215 ? -10.022 -7.476 20.207 1.00 91.44 215 ILE A CA 1
ATOM 1805 C C . ILE A 1 215 ? -11.183 -7.358 21.179 1.00 91.44 215 ILE A C 1
ATOM 1807 O O . ILE A 1 215 ? -10.989 -7.245 22.388 1.00 91.44 215 ILE A O 1
ATOM 1811 N N . MET A 1 216 ? -12.402 -7.465 20.666 1.00 91.38 216 MET A N 1
ATOM 1812 C CA . MET A 1 216 ? -13.579 -7.602 21.512 1.00 91.38 216 MET A CA 1
ATOM 1813 C C . MET A 1 216 ? -14.579 -8.594 20.934 1.00 91.38 216 MET A C 1
ATOM 1815 O O . MET A 1 216 ? -14.604 -8.858 19.733 1.00 91.38 216 MET A O 1
ATOM 1819 N N . TYR A 1 217 ? -15.442 -9.128 21.793 1.00 91.12 217 TYR A N 1
ATOM 1820 C CA . TYR A 1 217 ? -16.637 -9.839 21.359 1.00 91.12 217 TYR A CA 1
ATOM 1821 C C . TYR A 1 217 ? -17.841 -8.897 21.451 1.00 91.12 217 TYR A C 1
ATOM 1823 O O . TYR A 1 217 ? -18.230 -8.475 22.538 1.00 91.12 217 TYR A O 1
ATOM 1831 N N . ALA A 1 218 ? -18.418 -8.546 20.303 1.00 90.50 218 ALA A N 1
ATOM 1832 C CA . ALA A 1 218 ? -19.448 -7.520 20.174 1.00 90.50 218 ALA A CA 1
ATOM 1833 C C . ALA A 1 218 ? -20.848 -8.024 20.570 1.00 90.50 218 ALA A C 1
ATOM 1835 O O . ALA A 1 218 ? -21.734 -8.171 19.728 1.00 90.50 218 ALA A O 1
ATOM 1836 N N . LYS A 1 219 ? -21.049 -8.335 21.853 1.00 90.88 219 LYS A N 1
ATOM 1837 C CA . LYS A 1 219 ? -22.330 -8.848 22.369 1.00 90.88 219 LYS A CA 1
ATOM 1838 C C . LYS A 1 219 ? -23.311 -7.733 22.740 1.00 90.88 219 LYS A C 1
ATOM 1840 O O . LYS A 1 219 ? -24.469 -7.771 22.312 1.00 90.88 219 LYS A O 1
ATOM 1845 N N . ASP A 1 220 ? -22.813 -6.755 23.491 1.00 90.62 220 ASP A N 1
ATOM 1846 C CA . ASP A 1 220 ? -23.582 -5.682 24.120 1.00 90.62 220 ASP A CA 1
ATOM 1847 C C . ASP A 1 220 ? -22.904 -4.321 23.894 1.00 90.62 220 ASP A C 1
ATOM 1849 O O . ASP A 1 220 ? -21.706 -4.250 23.595 1.00 90.62 220 ASP A O 1
ATOM 1853 N N . ASP A 1 221 ? -23.672 -3.239 24.034 1.00 91.56 221 ASP A N 1
ATOM 1854 C CA . ASP A 1 221 ? -23.160 -1.870 23.934 1.00 91.56 221 ASP A CA 1
ATOM 1855 C C . ASP A 1 221 ? -21.987 -1.667 24.898 1.00 91.56 221 ASP A C 1
ATOM 1857 O O . ASP A 1 221 ? -22.076 -1.959 26.092 1.00 91.56 221 ASP A O 1
ATOM 1861 N N . THR A 1 222 ? -20.873 -1.163 24.376 1.00 92.62 222 THR A N 1
ATOM 1862 C CA . THR A 1 222 ? -19.598 -1.131 25.099 1.00 92.62 222 THR A CA 1
ATOM 1863 C C . THR A 1 222 ? -18.968 0.254 25.009 1.00 92.62 222 THR A C 1
ATOM 1865 O O . THR A 1 222 ? -19.136 0.969 24.023 1.00 92.62 222 THR A O 1
ATOM 1868 N N . THR A 1 223 ? -18.236 0.654 26.050 1.00 91.25 223 THR A N 1
ATOM 1869 C CA . THR A 1 223 ? -17.417 1.875 26.035 1.00 91.25 223 THR A CA 1
ATOM 1870 C C . THR A 1 223 ? -15.940 1.504 26.026 1.00 91.25 223 THR A C 1
ATOM 1872 O O . THR A 1 223 ? -15.510 0.726 26.873 1.00 91.25 223 THR A O 1
ATOM 1875 N N . ILE A 1 224 ? -15.175 2.080 25.102 1.00 89.88 224 ILE A N 1
ATOM 1876 C CA . ILE A 1 224 ? -13.722 1.926 25.010 1.00 89.88 224 ILE A CA 1
ATOM 1877 C C . ILE A 1 224 ? -13.047 3.208 25.494 1.00 89.88 224 ILE A C 1
ATOM 1879 O O . ILE A 1 224 ? -13.418 4.315 25.095 1.00 89.88 224 ILE A O 1
ATOM 1883 N N . ASN A 1 225 ? -12.046 3.036 26.356 1.00 90.31 225 ASN A N 1
ATOM 1884 C CA . ASN A 1 225 ? -11.119 4.100 26.715 1.00 90.31 225 ASN A CA 1
ATOM 1885 C C . ASN A 1 225 ? -9.998 4.115 25.677 1.00 90.31 225 ASN A C 1
ATOM 1887 O O . ASN A 1 225 ? -9.352 3.089 25.456 1.00 90.31 225 ASN A O 1
ATOM 1891 N N . LEU A 1 226 ? -9.809 5.262 25.033 1.00 88.50 226 LEU A N 1
ATOM 1892 C CA . LEU A 1 226 ? -8.783 5.437 24.020 1.00 88.50 226 LEU A CA 1
ATOM 1893 C C . LEU A 1 226 ? -7.472 5.851 24.691 1.00 88.50 226 LEU A C 1
ATOM 1895 O O . LEU A 1 226 ? -7.419 6.841 25.419 1.00 88.50 226 LEU A O 1
ATOM 1899 N N . THR A 1 227 ? -6.428 5.076 24.435 1.00 90.25 227 THR A N 1
ATOM 1900 C CA . THR A 1 227 ? -5.049 5.284 24.884 1.00 90.25 227 THR A CA 1
ATOM 1901 C C . THR A 1 227 ? -4.150 5.079 23.674 1.00 90.25 227 THR A C 1
ATOM 1903 O O . THR A 1 227 ? -3.515 4.038 23.532 1.00 90.25 227 THR A O 1
ATOM 1906 N N . LEU A 1 228 ? -4.197 6.038 22.750 1.00 90.50 228 LEU A N 1
ATOM 1907 C CA . LEU A 1 228 ? -3.466 5.951 21.492 1.00 90.50 228 LEU A CA 1
ATOM 1908 C C . LEU A 1 228 ? -1.973 6.202 21.722 1.00 90.50 228 LEU A C 1
ATOM 1910 O O . LEU A 1 228 ? -1.597 7.088 22.492 1.00 90.50 228 LEU A O 1
ATOM 1914 N N . GLU A 1 229 ? -1.137 5.459 21.014 1.00 93.56 229 GLU A N 1
ATOM 1915 C CA . GLU A 1 229 ? 0.321 5.513 21.117 1.00 93.56 229 GLU A CA 1
ATOM 1916 C C . GLU A 1 229 ? 0.971 5.388 19.733 1.00 93.56 229 GLU A C 1
ATOM 1918 O O . GLU A 1 229 ? 0.303 5.142 18.726 1.00 93.56 229 GLU A O 1
ATOM 1923 N N . HIS A 1 230 ? 2.283 5.594 19.656 1.00 93.75 230 HIS A N 1
ATOM 1924 C CA . HIS A 1 230 ? 3.014 5.411 18.407 1.00 93.75 230 HIS A CA 1
ATOM 1925 C C . HIS A 1 230 ? 3.304 3.933 18.166 1.00 93.75 230 HIS A C 1
ATOM 1927 O O . HIS A 1 230 ? 3.830 3.250 19.039 1.00 93.75 230 HIS A O 1
ATOM 1933 N N . TYR A 1 231 ? 2.989 3.473 16.957 1.00 93.88 231 TYR A N 1
ATOM 1934 C CA . TYR A 1 231 ? 3.244 2.107 16.513 1.00 93.88 231 TYR A CA 1
ATOM 1935 C C . TYR A 1 231 ? 4.371 2.098 15.491 1.00 93.88 231 TYR A C 1
ATOM 1937 O O . TYR A 1 231 ? 4.481 2.999 14.654 1.00 93.88 231 TYR A O 1
ATOM 1945 N N . THR A 1 232 ? 5.156 1.027 15.502 1.00 94.62 232 THR A N 1
ATOM 1946 C CA . THR A 1 232 ? 5.989 0.668 14.356 1.00 94.62 232 THR A CA 1
ATOM 1947 C C . THR A 1 232 ? 5.239 -0.283 13.423 1.00 94.62 232 THR A C 1
ATOM 1949 O O . THR A 1 232 ? 4.325 -1.010 13.827 1.00 94.62 232 THR A O 1
ATOM 1952 N N . LYS A 1 233 ? 5.647 -0.320 12.150 1.00 94.19 233 LYS A N 1
ATOM 1953 C CA . LYS A 1 233 ? 5.128 -1.265 11.152 1.00 94.19 233 LYS A CA 1
ATOM 1954 C C . LYS A 1 233 ? 5.258 -2.709 11.638 1.00 94.19 233 LYS A C 1
ATOM 1956 O O . LYS A 1 233 ? 4.334 -3.496 11.455 1.00 94.19 233 LYS A O 1
ATOM 1961 N N . GLY A 1 234 ? 6.389 -3.046 12.256 1.00 93.12 234 GLY A N 1
ATOM 1962 C CA . GLY A 1 234 ? 6.654 -4.374 12.793 1.00 93.12 234 GLY A CA 1
ATOM 1963 C C . GLY A 1 234 ? 5.677 -4.786 13.892 1.00 93.12 234 GLY A C 1
ATOM 1964 O O . GLY A 1 234 ? 5.046 -5.832 13.770 1.00 93.12 234 GLY A O 1
ATOM 1965 N N . GLN A 1 235 ? 5.495 -3.929 14.902 1.00 94.38 235 GLN A N 1
ATOM 1966 C CA . GLN A 1 235 ? 4.569 -4.169 16.016 1.00 94.38 235 GLN A CA 1
ATOM 1967 C C . GLN A 1 235 ? 3.147 -4.432 15.513 1.00 94.38 235 GLN A C 1
ATOM 1969 O O . GLN A 1 235 ? 2.534 -5.440 15.854 1.00 94.38 235 GLN A O 1
ATOM 1974 N N . LEU A 1 236 ? 2.659 -3.572 14.613 1.00 93.31 236 LEU A N 1
ATOM 1975 C CA . LEU A 1 236 ? 1.328 -3.710 14.027 1.00 93.31 236 LEU A CA 1
ATOM 1976 C C . LEU A 1 236 ? 1.152 -5.042 13.278 1.00 93.31 236 LEU A C 1
ATOM 1978 O O . LEU A 1 236 ? 0.104 -5.681 13.368 1.00 93.31 236 LEU A O 1
ATOM 1982 N N . LEU A 1 237 ? 2.161 -5.457 12.510 1.00 92.50 237 LEU A N 1
ATOM 1983 C CA . LEU A 1 237 ? 2.108 -6.711 11.758 1.00 92.50 237 LEU A CA 1
ATOM 1984 C C . LEU A 1 237 ? 2.116 -7.942 12.667 1.00 92.50 237 LEU A C 1
ATOM 1986 O O . LEU A 1 237 ? 1.478 -8.937 12.320 1.00 92.50 237 LEU A O 1
ATOM 1990 N N . ASP A 1 238 ? 2.830 -7.899 13.789 1.00 92.50 238 ASP A N 1
ATOM 1991 C CA . ASP A 1 238 ? 2.864 -9.005 14.746 1.00 92.50 238 ASP A CA 1
ATOM 1992 C C . ASP A 1 238 ? 1.504 -9.180 15.428 1.00 92.50 238 ASP A C 1
ATOM 1994 O O . ASP A 1 238 ? 0.955 -10.282 15.412 1.00 92.50 238 ASP A O 1
ATOM 1998 N N . GLU A 1 239 ? 0.888 -8.091 15.890 1.00 91.00 239 GLU A N 1
ATOM 1999 C CA . GLU A 1 239 ? -0.458 -8.135 16.471 1.00 91.00 239 GLU A CA 1
ATOM 2000 C C . GLU A 1 239 ? -1.499 -8.658 15.474 1.00 91.00 239 GLU A C 1
ATOM 2002 O O . GLU A 1 239 ? -2.310 -9.527 15.802 1.00 91.00 239 GLU A O 1
ATOM 2007 N N . ILE A 1 240 ? -1.462 -8.187 14.220 1.00 88.38 240 ILE A N 1
ATOM 2008 C CA . ILE A 1 240 ? -2.370 -8.675 13.172 1.00 88.38 240 ILE A CA 1
ATOM 2009 C C . ILE A 1 240 ? -2.227 -10.192 12.982 1.00 88.38 240 ILE A C 1
ATOM 2011 O O . ILE A 1 240 ? -3.241 -10.886 12.863 1.00 88.38 240 ILE A O 1
ATOM 2015 N N . LYS A 1 241 ? -0.997 -10.722 12.982 1.00 86.94 241 LYS A N 1
ATOM 2016 C CA . LYS A 1 241 ? -0.755 -12.167 12.851 1.00 86.94 241 LYS A CA 1
ATOM 2017 C C . LYS A 1 241 ? -1.300 -12.946 14.042 1.00 86.94 241 LYS A C 1
ATOM 2019 O O . LYS A 1 241 ? -1.925 -13.981 13.829 1.00 86.94 241 LYS A O 1
ATOM 2024 N N . GLU A 1 242 ? -1.097 -12.462 15.267 1.00 85.25 242 GLU A N 1
ATOM 2025 C CA . GLU A 1 242 ? -1.640 -13.094 16.479 1.00 85.25 242 GLU A CA 1
ATOM 2026 C C . GLU A 1 242 ? -3.171 -13.173 16.446 1.00 85.25 242 GLU A C 1
ATOM 2028 O O . GLU A 1 242 ? -3.767 -14.139 16.917 1.00 85.25 242 GLU A O 1
ATOM 2033 N N . ILE A 1 243 ? -3.825 -12.179 15.846 1.00 76.38 243 ILE A N 1
ATOM 2034 C CA . ILE A 1 243 ? -5.285 -12.112 15.738 1.00 76.38 243 ILE A CA 1
ATOM 2035 C C . ILE A 1 243 ? -5.850 -13.069 14.679 1.00 76.38 243 ILE A C 1
ATOM 2037 O O . ILE A 1 243 ? -7.009 -13.489 14.793 1.00 76.38 243 ILE A O 1
ATOM 2041 N N . GLN A 1 244 ? -5.072 -13.371 13.635 1.00 71.38 244 GLN A N 1
ATOM 2042 C CA . GLN A 1 244 ? -5.463 -14.275 12.548 1.00 71.38 244 GLN A CA 1
ATOM 2043 C C . GLN A 1 244 ? -5.289 -15.765 12.894 1.00 71.38 244 GLN A C 1
ATOM 2045 O O . GLN A 1 244 ? -5.887 -16.595 12.205 1.00 71.38 244 GLN A O 1
ATOM 2050 N N . GLN A 1 245 ? -4.505 -16.098 13.926 1.00 61.97 245 GLN A N 1
ATOM 2051 C CA . GLN A 1 245 ? -4.345 -17.461 14.460 1.00 61.97 245 GLN A CA 1
ATOM 2052 C C . GLN A 1 245 ? -5.547 -17.889 15.321 1.00 61.97 245 GLN A C 1
ATOM 2054 O O . GLN A 1 245 ? -5.917 -19.083 15.234 1.00 61.97 245 GLN A O 1
#

Sequence (245 aa):
MSTYFSKVDWEDLDCYGKKVYVSTTFGKDGKLKDTRVLRAVNPACDSMAFYFVKGLKEWLPGLHRGRFVDISFVFPIRFDSTFNDRKSGSSFFLDETEEEYAKRKAYFDFVYSNEYGQEIIGDFELFRNYLAEVLSDSQHVYIFTDYEFPRKEGIELRFKPPENKDLHLLVRAPKQNRVLYDYRIRRGKVRIPREKKLFLLFYQEGTPPLLQTGIMYAKDDTTINLTLEHYTKGQLLDEIKEIQQ

Foldseek 3Di:
DDDPVNPDPLVPDPQEQHWWKWKWKCALLRAIDDIDTPDDDDPVVRVVVSVVVNVDHDDHADADQLGGHIDMDIDGDHRYPCPPPDPDDCCVVVVDPPVNVVLSVVLSCVLPDPDQQAFQDLDPSNNVSSVQVLLDPPDAADEAEQDADDPVFWAKEFEVVFDDPQKKKWKDALVPSRYIYIYGRHTRIGIDGAQGFMKIWIWHRDVRIWIDIDTDHRHYHYYDYDDTDTHGPNRVSVVVVVSND

Radius of gyration: 25.01 Å; chains: 1; bounding box: 59×36×68 Å